Protein AF-A0A257JRC0-F1 (afdb_monomer)

Structure (mmCIF, N/CA/C/O backbone):
data_AF-A0A257JRC0-F1
#
_entry.id   AF-A0A257JRC0-F1
#
loop_
_atom_site.group_PDB
_atom_site.id
_atom_site.type_symbol
_atom_site.label_atom_id
_atom_site.label_alt_id
_atom_site.label_comp_id
_atom_site.label_asym_id
_atom_site.label_entity_id
_atom_site.label_seq_id
_atom_site.pdbx_PDB_ins_code
_atom_site.Cartn_x
_atom_site.Cartn_y
_atom_site.Cartn_z
_atom_site.occupancy
_atom_site.B_iso_or_equiv
_atom_site.auth_seq_id
_atom_site.auth_comp_id
_atom_site.auth_asym_id
_atom_site.auth_atom_id
_atom_site.pdbx_PDB_model_num
ATOM 1 N N . MET A 1 1 ? 9.678 -20.999 -9.243 1.00 53.28 1 MET A N 1
ATOM 2 C CA . MET A 1 1 ? 9.784 -20.301 -10.541 1.00 53.28 1 MET A CA 1
ATOM 3 C C . MET A 1 1 ? 9.976 -18.828 -10.229 1.00 53.28 1 MET A C 1
ATOM 5 O O . MET A 1 1 ? 9.326 -18.355 -9.306 1.00 53.28 1 MET A O 1
ATOM 9 N N . ALA A 1 2 ? 10.948 -18.162 -10.853 1.00 57.56 2 ALA A N 1
ATOM 10 C CA . ALA A 1 2 ? 11.271 -16.775 -10.525 1.00 57.56 2 ALA A CA 1
ATOM 11 C C . ALA A 1 2 ? 10.306 -15.837 -11.262 1.00 57.56 2 ALA A C 1
ATOM 13 O O . ALA A 1 2 ? 10.406 -15.685 -12.476 1.00 57.56 2 ALA A O 1
ATOM 14 N N . ASP A 1 3 ? 9.369 -15.240 -10.529 1.00 70.94 3 ASP A N 1
ATOM 15 C CA . ASP A 1 3 ? 8.495 -14.196 -11.059 1.00 70.94 3 ASP A CA 1
ATOM 16 C C . ASP A 1 3 ? 9.304 -12.901 -11.218 1.00 70.94 3 ASP A C 1
ATOM 18 O O . ASP A 1 3 ? 9.742 -12.308 -10.229 1.00 70.94 3 ASP A O 1
ATOM 22 N N . ILE A 1 4 ? 9.526 -12.475 -12.462 1.00 84.25 4 ILE A N 1
ATOM 23 C CA . ILE A 1 4 ? 10.245 -11.236 -12.796 1.00 84.25 4 ILE A CA 1
ATOM 24 C C . ILE A 1 4 ? 9.212 -10.152 -13.100 1.00 84.25 4 ILE A C 1
ATOM 26 O O . ILE A 1 4 ? 8.147 -10.448 -13.643 1.00 84.25 4 ILE A O 1
ATOM 30 N N . THR A 1 5 ? 9.479 -8.892 -12.753 1.00 88.44 5 THR A N 1
ATOM 31 C CA . THR A 1 5 ? 8.552 -7.823 -13.137 1.00 88.44 5 THR A CA 1
ATOM 32 C C . THR A 1 5 ? 8.658 -7.531 -14.632 1.00 88.44 5 THR A C 1
ATOM 34 O O . THR A 1 5 ? 9.728 -7.623 -15.236 1.00 88.44 5 THR A O 1
ATOM 37 N N . LEU A 1 6 ? 7.551 -7.126 -15.251 1.00 86.00 6 LEU A N 1
ATOM 38 C CA . LEU A 1 6 ? 7.565 -6.721 -16.656 1.00 86.00 6 LEU A CA 1
ATOM 39 C C . LEU A 1 6 ? 8.548 -5.560 -16.919 1.00 86.00 6 LEU A C 1
ATOM 41 O O . LEU A 1 6 ? 9.168 -5.484 -17.982 1.00 86.00 6 LEU A O 1
ATOM 45 N N . ALA A 1 7 ? 8.716 -4.672 -15.937 1.00 86.75 7 ALA A N 1
ATOM 46 C CA . ALA A 1 7 ? 9.667 -3.570 -16.012 1.00 86.75 7 ALA A CA 1
ATOM 47 C C . ALA A 1 7 ? 11.117 -4.077 -16.061 1.00 86.75 7 ALA A C 1
ATOM 49 O O . ALA A 1 7 ? 11.885 -3.641 -16.914 1.00 86.75 7 ALA A O 1
ATOM 50 N N . ASP A 1 8 ? 11.472 -5.050 -15.220 1.00 88.75 8 ASP A N 1
ATOM 51 C CA . ASP A 1 8 ? 12.816 -5.637 -15.221 1.00 88.75 8 ASP A CA 1
ATOM 52 C C . ASP A 1 8 ? 13.102 -6.375 -16.533 1.00 88.75 8 ASP A C 1
ATOM 54 O O . ASP A 1 8 ? 14.194 -6.268 -17.089 1.00 88.75 8 ASP A O 1
ATOM 58 N N . TYR A 1 9 ? 12.106 -7.081 -17.071 1.00 88.88 9 TYR A N 1
ATOM 59 C CA . TYR A 1 9 ? 12.235 -7.792 -18.341 1.00 88.88 9 TYR A CA 1
ATOM 60 C C . TYR A 1 9 ? 12.451 -6.851 -19.530 1.00 88.88 9 TYR A C 1
ATOM 62 O O . TYR A 1 9 ? 13.379 -7.037 -20.317 1.00 88.88 9 TYR A O 1
ATOM 70 N N . THR A 1 10 ? 11.630 -5.807 -19.650 1.00 88.75 10 THR A N 1
ATOM 71 C CA . THR A 1 10 ? 11.788 -4.804 -20.717 1.00 88.75 10 THR A CA 1
ATOM 72 C C . THR A 1 10 ? 13.086 -4.010 -20.552 1.00 88.75 10 THR A C 1
ATOM 74 O O . THR A 1 10 ? 13.781 -3.758 -21.538 1.00 88.75 10 THR A O 1
ATOM 77 N N . GLY A 1 11 ? 13.475 -3.701 -19.310 1.00 90.94 11 GLY A N 1
ATOM 78 C CA . GLY A 1 11 ? 14.764 -3.098 -18.980 1.00 90.94 11 GLY A CA 1
ATOM 79 C C . GLY A 1 11 ? 15.950 -3.969 -19.399 1.00 90.94 11 GLY A C 1
ATOM 80 O O . GLY A 1 11 ? 16.908 -3.460 -19.983 1.00 90.94 11 GLY A O 1
ATOM 81 N N . TYR A 1 12 ? 15.871 -5.283 -19.178 1.00 91.56 12 TYR A N 1
ATOM 82 C CA . TYR A 1 12 ? 16.901 -6.229 -19.603 1.00 91.56 12 TYR A CA 1
ATOM 83 C C . TYR A 1 12 ? 17.056 -6.265 -21.129 1.00 91.56 12 TYR A C 1
ATOM 85 O O . TYR A 1 12 ? 18.171 -6.144 -21.636 1.00 91.56 12 TYR A O 1
ATOM 93 N N . ILE A 1 13 ? 15.951 -6.350 -21.876 1.00 90.06 13 ILE A N 1
ATOM 94 C CA . ILE A 1 13 ? 15.986 -6.328 -23.348 1.00 90.06 13 ILE A CA 1
ATOM 95 C C . ILE A 1 13 ? 16.620 -5.031 -23.853 1.00 90.06 13 ILE A C 1
ATOM 97 O O . ILE A 1 13 ? 17.481 -5.052 -24.734 1.00 90.06 13 ILE A O 1
ATOM 101 N N . TYR A 1 14 ? 16.222 -3.896 -23.280 1.00 90.44 14 TYR A N 1
ATOM 102 C CA . TYR A 1 14 ? 16.774 -2.600 -23.652 1.00 90.44 14 TYR A CA 1
ATOM 103 C C . TYR A 1 14 ? 18.286 -2.521 -23.395 1.00 90.44 14 TYR A C 1
ATOM 105 O O . TYR A 1 14 ? 19.038 -2.038 -24.245 1.00 90.44 14 TYR A O 1
ATOM 113 N N . LEU A 1 15 ? 18.748 -3.053 -22.261 1.00 94.69 15 LEU A N 1
ATOM 114 C CA . LEU A 1 15 ? 20.168 -3.117 -21.928 1.00 94.69 15 LEU A CA 1
ATOM 115 C C . LEU A 1 15 ? 20.959 -3.962 -22.937 1.00 94.69 15 LEU A C 1
ATOM 117 O O . LEU A 1 15 ? 22.033 -3.545 -23.372 1.00 94.69 15 LEU A O 1
ATOM 121 N N . GLU A 1 16 ? 20.439 -5.120 -23.343 1.00 92.81 16 GLU A N 1
ATOM 122 C CA . GLU A 1 16 ? 21.096 -5.974 -24.341 1.00 92.81 16 GLU A CA 1
ATOM 123 C C . GLU A 1 16 ? 21.166 -5.304 -25.723 1.00 92.81 16 GLU A C 1
ATOM 125 O O . GLU A 1 16 ? 22.188 -5.395 -26.405 1.00 92.81 16 GLU A O 1
ATOM 130 N N . ILE A 1 17 ? 20.147 -4.530 -26.112 1.00 89.94 17 ILE A N 1
ATOM 131 C CA . ILE A 1 17 ? 20.186 -3.726 -27.345 1.00 89.94 17 ILE A CA 1
ATOM 132 C C . ILE A 1 17 ? 21.287 -2.656 -27.273 1.00 89.94 17 ILE A C 1
ATOM 134 O O . ILE A 1 17 ? 22.011 -2.448 -28.252 1.00 89.94 17 ILE A O 1
ATOM 138 N N . ILE A 1 18 ? 21.450 -1.989 -26.125 1.00 91.06 18 ILE A N 1
ATOM 139 C CA . ILE A 1 18 ? 22.531 -1.013 -25.923 1.00 91.06 18 ILE A CA 1
ATOM 140 C C . ILE A 1 18 ? 23.897 -1.691 -26.051 1.00 91.06 18 ILE A C 1
ATOM 142 O O . ILE A 1 18 ? 24.756 -1.184 -26.773 1.00 91.06 18 ILE A O 1
ATOM 146 N N . LYS A 1 19 ? 24.093 -2.850 -25.411 1.00 93.25 19 LYS A N 1
ATOM 147 C CA . LYS A 1 19 ? 25.347 -3.612 -25.511 1.00 93.25 19 LYS A CA 1
ATOM 148 C C . LYS A 1 19 ? 25.646 -4.029 -26.949 1.00 93.25 19 LYS A C 1
ATOM 150 O O . LYS A 1 19 ? 26.773 -3.863 -27.412 1.00 93.25 19 LYS A O 1
ATOM 155 N N . ALA A 1 20 ? 24.645 -4.519 -27.680 1.00 90.12 20 ALA A N 1
ATOM 156 C CA . ALA A 1 20 ? 24.800 -4.896 -29.083 1.00 90.12 20 ALA A CA 1
ATOM 157 C C . ALA A 1 20 ? 25.230 -3.700 -29.949 1.00 90.12 20 ALA A C 1
ATOM 159 O O . ALA A 1 20 ? 26.110 -3.827 -30.804 1.00 90.12 20 ALA A O 1
ATOM 160 N N . ARG A 1 21 ? 24.658 -2.517 -29.696 1.00 89.38 21 ARG A N 1
ATOM 161 C CA . ARG A 1 21 ? 25.062 -1.279 -30.369 1.00 89.38 21 ARG A CA 1
ATOM 162 C C . ARG A 1 21 ? 26.497 -0.889 -30.032 1.00 89.38 21 ARG A C 1
ATOM 164 O O . ARG A 1 21 ? 27.267 -0.578 -30.935 1.00 89.38 21 ARG A O 1
ATOM 171 N N . GLU A 1 22 ? 26.867 -0.947 -28.759 1.00 92.25 22 GLU A N 1
ATOM 172 C CA . GLU A 1 22 ? 28.230 -0.654 -28.324 1.00 92.25 22 GLU A CA 1
ATOM 173 C C . GLU A 1 22 ? 29.248 -1.585 -29.002 1.00 92.25 22 GLU A C 1
ATOM 175 O O . GLU A 1 22 ? 30.294 -1.136 -29.470 1.00 92.25 22 GLU A O 1
ATOM 180 N N . MET A 1 23 ? 28.931 -2.877 -29.121 1.00 91.94 23 MET A N 1
ATOM 181 C CA . MET A 1 23 ? 29.769 -3.836 -29.844 1.00 91.94 23 MET A CA 1
ATOM 182 C C . MET A 1 23 ? 29.934 -3.469 -31.323 1.00 91.94 23 MET A C 1
ATOM 184 O O . MET A 1 23 ? 31.052 -3.528 -31.839 1.00 91.94 23 MET A O 1
ATOM 188 N N . ALA A 1 24 ? 28.857 -3.054 -31.994 1.00 90.06 24 ALA A N 1
ATOM 189 C CA . ALA A 1 24 ? 28.914 -2.617 -33.388 1.00 90.06 24 ALA A CA 1
ATOM 190 C C . ALA A 1 24 ? 29.801 -1.370 -33.563 1.00 90.06 24 ALA A C 1
ATOM 192 O O . ALA A 1 24 ? 30.616 -1.313 -34.487 1.00 90.06 24 ALA A O 1
ATOM 193 N N . ASP A 1 25 ? 29.703 -0.405 -32.647 1.00 90.56 25 ASP A N 1
ATOM 194 C CA . ASP A 1 25 ? 30.519 0.813 -32.667 1.00 90.56 25 ASP A CA 1
ATOM 195 C C . ASP A 1 25 ? 32.004 0.505 -32.401 1.00 90.56 25 ASP A C 1
ATOM 197 O O . ASP A 1 25 ? 32.890 1.012 -33.098 1.00 90.56 25 ASP A O 1
ATOM 201 N N . ARG A 1 26 ? 32.304 -0.386 -31.443 1.00 92.56 26 ARG A N 1
ATOM 202 C CA . ARG A 1 26 ? 33.679 -0.851 -31.191 1.00 92.56 26 ARG A CA 1
ATOM 203 C C . ARG A 1 26 ? 34.273 -1.544 -32.417 1.00 92.56 26 ARG A C 1
ATOM 205 O O . ARG A 1 26 ? 35.437 -1.302 -32.736 1.00 92.56 26 ARG A O 1
ATOM 212 N N . TYR A 1 27 ? 33.489 -2.368 -33.110 1.00 91.94 27 TYR A N 1
ATOM 213 C CA . TYR A 1 27 ? 33.937 -3.041 -34.328 1.00 91.94 27 TYR A CA 1
ATOM 214 C C . TYR A 1 27 ? 34.168 -2.049 -35.480 1.00 91.94 27 TYR A C 1
ATOM 216 O O . TYR A 1 27 ? 35.183 -2.135 -36.169 1.00 91.94 27 TYR A O 1
ATOM 224 N N . ALA A 1 28 ? 33.308 -1.035 -35.638 1.00 91.38 28 ALA A N 1
ATOM 225 C CA . ALA A 1 28 ? 33.530 0.044 -36.606 1.00 91.38 28 ALA A CA 1
ATOM 226 C C . ALA A 1 28 ? 34.848 0.792 -36.351 1.00 91.38 28 ALA A C 1
ATOM 228 O O . ALA A 1 28 ? 35.577 1.109 -37.291 1.00 91.38 28 ALA A O 1
ATOM 229 N N . ARG A 1 29 ? 35.179 1.046 -35.077 1.00 92.62 29 ARG A N 1
ATOM 230 C CA . ARG A 1 29 ? 36.450 1.671 -34.682 1.00 92.62 29 ARG A CA 1
ATOM 231 C C . ARG A 1 29 ? 37.650 0.813 -35.082 1.00 92.62 29 ARG A C 1
ATOM 233 O O . ARG A 1 29 ? 38.588 1.336 -35.671 1.00 92.62 29 ARG A O 1
ATOM 240 N N . GLN A 1 30 ? 37.606 -0.489 -34.797 1.00 93.38 30 GLN A N 1
ATOM 241 C CA . GLN A 1 30 ? 38.665 -1.426 -35.194 1.00 93.38 30 GLN A CA 1
ATOM 242 C C . GLN A 1 30 ? 38.846 -1.453 -36.716 1.00 93.38 30 GLN A C 1
ATOM 244 O O . GLN A 1 30 ? 39.968 -1.423 -37.212 1.00 93.38 30 GLN A O 1
ATOM 249 N N . LEU A 1 31 ? 37.748 -1.445 -37.473 1.00 93.25 31 LEU A N 1
ATOM 250 C CA . LEU A 1 31 ? 37.813 -1.420 -38.931 1.00 93.25 31 LEU A CA 1
ATOM 251 C C . LEU A 1 31 ? 38.428 -0.115 -39.458 1.00 93.25 31 LEU A C 1
ATOM 253 O O . LEU A 1 31 ? 39.191 -0.143 -40.420 1.00 93.25 31 LEU A O 1
ATOM 257 N N . ALA A 1 32 ? 38.155 1.017 -38.804 1.00 93.25 32 ALA A N 1
ATOM 258 C CA . ALA A 1 32 ? 38.774 2.296 -39.142 1.00 93.25 32 ALA A CA 1
ATOM 259 C C . ALA A 1 32 ? 40.303 2.260 -38.991 1.00 93.25 32 ALA A C 1
ATOM 261 O O . ALA A 1 32 ? 41.013 2.782 -39.848 1.00 93.25 32 ALA A O 1
ATOM 262 N N . GLU A 1 33 ? 40.807 1.621 -37.930 1.00 94.88 33 GLU A N 1
ATOM 263 C CA . GLU A 1 33 ? 42.248 1.442 -37.702 1.00 94.88 33 GLU A CA 1
ATOM 264 C C . GLU A 1 33 ? 42.887 0.609 -38.824 1.00 94.88 33 GLU A C 1
ATOM 266 O O . GLU A 1 33 ? 43.936 0.983 -39.347 1.00 94.88 33 GLU A O 1
ATOM 271 N N . VAL A 1 34 ? 42.218 -0.466 -39.257 1.00 93.94 34 VAL A N 1
ATOM 272 C CA . VAL A 1 34 ? 42.676 -1.305 -40.378 1.00 93.94 34 VAL A CA 1
ATOM 273 C C . VAL A 1 34 ? 42.705 -0.518 -41.691 1.00 93.94 34 VAL A C 1
ATOM 275 O O . VAL A 1 34 ? 43.690 -0.579 -42.423 1.00 93.94 34 VAL A O 1
ATOM 278 N N . TYR A 1 35 ? 41.660 0.264 -41.979 1.00 95.31 35 TYR A N 1
ATOM 279 C CA . TYR A 1 35 ? 41.592 1.086 -43.193 1.00 95.31 35 TYR A CA 1
ATOM 280 C C . TYR A 1 35 ? 42.682 2.159 -43.218 1.00 95.31 35 TYR A C 1
ATOM 282 O O . TYR A 1 35 ? 43.256 2.423 -44.269 1.00 95.31 35 TYR A O 1
ATOM 290 N N . ALA A 1 36 ? 42.987 2.766 -42.070 1.00 94.25 36 ALA A N 1
ATOM 291 C CA . ALA A 1 36 ? 44.027 3.782 -41.965 1.00 94.25 36 ALA A CA 1
ATOM 292 C C . ALA A 1 36 ? 45.443 3.215 -42.177 1.00 94.25 36 ALA A C 1
ATOM 294 O O . ALA A 1 36 ? 46.311 3.927 -42.684 1.00 94.25 36 ALA A O 1
ATOM 295 N N . ALA A 1 37 ? 45.677 1.956 -41.793 1.00 94.88 37 ALA A N 1
ATOM 296 C CA . ALA A 1 37 ? 46.974 1.297 -41.933 1.00 94.88 37 ALA A CA 1
ATOM 297 C C . ALA A 1 37 ? 47.286 0.859 -43.377 1.00 94.88 37 ALA A C 1
ATOM 299 O O . ALA A 1 37 ? 48.456 0.794 -43.758 1.00 94.88 37 ALA A O 1
ATOM 300 N N . ASP A 1 38 ? 46.266 0.568 -44.187 1.00 94.88 38 ASP A N 1
ATOM 301 C CA . ASP A 1 38 ? 46.444 0.080 -45.555 1.00 94.88 38 ASP A CA 1
ATOM 302 C C . ASP A 1 38 ? 46.652 1.241 -46.565 1.00 94.88 38 ASP A C 1
ATOM 304 O O . ASP A 1 38 ? 45.853 2.186 -46.612 1.00 94.88 38 ASP A O 1
ATOM 308 N N . PRO A 1 39 ? 47.703 1.200 -47.415 1.00 94.06 39 PRO A N 1
ATOM 309 C CA . PRO A 1 39 ? 48.014 2.267 -48.371 1.00 94.06 39 PRO A CA 1
ATOM 310 C C . PRO A 1 39 ? 46.908 2.582 -49.385 1.00 94.06 39 PRO A C 1
ATOM 312 O O . PRO A 1 39 ? 46.855 3.710 -49.881 1.00 94.06 39 PRO A O 1
ATOM 315 N N . VAL A 1 40 ? 46.063 1.602 -49.709 1.00 94.12 40 VAL A N 1
ATOM 316 C CA . VAL A 1 40 ? 44.968 1.710 -50.677 1.00 94.12 40 VAL A CA 1
ATOM 317 C C . VAL A 1 40 ? 43.661 2.033 -49.957 1.00 94.12 40 VAL A C 1
ATOM 319 O O . VAL A 1 40 ? 42.955 2.957 -50.366 1.00 94.12 40 VAL A O 1
ATOM 322 N N . LEU A 1 41 ? 43.343 1.321 -48.870 1.00 92.88 41 LEU A N 1
ATOM 323 C CA . LEU A 1 41 ? 42.049 1.465 -48.187 1.00 92.88 41 LEU A CA 1
ATOM 324 C C . LEU A 1 41 ? 41.888 2.799 -47.448 1.00 92.88 41 LEU A C 1
ATOM 326 O O . LEU A 1 41 ? 40.755 3.239 -47.256 1.00 92.88 41 LEU A O 1
ATOM 330 N N . LYS A 1 42 ? 42.979 3.498 -47.109 1.00 93.06 42 LYS A N 1
ATOM 331 C CA . LYS A 1 42 ? 42.933 4.795 -46.405 1.00 93.06 42 LYS A CA 1
ATOM 332 C C . LYS A 1 42 ? 42.170 5.902 -47.139 1.00 93.06 42 LYS A C 1
ATOM 334 O O . LYS A 1 42 ? 41.768 6.884 -46.521 1.00 93.06 42 LYS A O 1
ATOM 339 N N . PHE A 1 43 ? 41.999 5.773 -48.456 1.00 94.31 43 PHE A N 1
ATOM 340 C CA . PHE A 1 43 ? 41.242 6.726 -49.273 1.00 94.31 43 PHE A CA 1
ATOM 341 C C . PHE A 1 43 ? 39.750 6.374 -49.378 1.00 94.31 43 PHE A C 1
ATOM 343 O O . PHE A 1 43 ? 38.970 7.168 -49.903 1.00 94.31 43 PHE A O 1
ATOM 350 N N . PHE A 1 44 ? 39.341 5.203 -48.884 1.00 92.12 44 PHE A N 1
ATOM 351 C CA . PHE A 1 44 ? 37.951 4.760 -48.878 1.00 92.12 44 PHE A CA 1
ATOM 352 C C . PHE A 1 44 ? 37.250 5.148 -47.574 1.00 92.12 44 PHE A C 1
ATOM 354 O O . PHE A 1 44 ? 37.862 5.295 -46.515 1.00 92.12 44 PHE A O 1
ATOM 361 N N . SER A 1 45 ? 35.929 5.313 -47.640 1.00 89.12 45 SER A N 1
ATOM 362 C CA . SER A 1 45 ? 35.117 5.585 -46.458 1.00 89.12 45 SER A CA 1
ATOM 363 C C . SER A 1 45 ? 35.015 4.346 -45.568 1.00 89.12 45 SER A C 1
ATOM 365 O O . SER A 1 45 ? 34.720 3.244 -46.031 1.00 89.12 45 SER A O 1
ATOM 367 N N . VAL A 1 46 ? 35.223 4.539 -44.262 1.00 90.38 46 VAL A N 1
ATOM 368 C CA . VAL A 1 46 ? 35.062 3.462 -43.280 1.00 90.38 46 VAL A CA 1
ATOM 369 C C . VAL A 1 46 ? 33.578 3.076 -43.189 1.00 90.38 46 VAL A C 1
ATOM 371 O O . VAL A 1 46 ? 32.737 3.960 -42.968 1.00 90.38 46 VAL A O 1
ATOM 374 N N . PRO A 1 47 ? 33.234 1.781 -43.318 1.00 86.19 47 PRO A N 1
ATOM 375 C CA . PRO A 1 47 ? 31.870 1.302 -43.135 1.00 86.19 47 PRO A CA 1
ATOM 376 C C . PRO A 1 47 ? 31.330 1.655 -41.746 1.00 86.19 47 PRO A C 1
ATOM 378 O O . PRO A 1 47 ? 31.956 1.377 -40.724 1.00 86.19 47 PRO A O 1
ATOM 381 N N . ARG A 1 48 ? 30.143 2.266 -41.703 1.00 84.56 48 ARG A N 1
ATOM 382 C CA . ARG A 1 48 ? 29.444 2.592 -40.453 1.00 84.56 48 ARG A CA 1
ATOM 383 C C . ARG A 1 48 ? 28.252 1.667 -40.282 1.00 84.56 48 ARG A C 1
ATOM 385 O O . ARG A 1 48 ? 27.399 1.606 -41.168 1.00 84.56 48 ARG A O 1
ATOM 392 N N . PHE A 1 49 ? 28.146 1.020 -39.127 1.00 83.94 49 PHE A N 1
ATOM 393 C CA . PHE A 1 49 ? 26.942 0.280 -38.768 1.00 83.94 49 PHE A CA 1
ATOM 394 C C . PHE A 1 49 ? 25.842 1.269 -38.387 1.00 83.94 49 PHE A C 1
ATOM 396 O O . PHE A 1 49 ? 26.012 2.112 -37.509 1.00 83.94 49 PHE A O 1
ATOM 403 N N . LYS A 1 50 ? 24.705 1.192 -39.078 1.00 81.00 50 LYS A N 1
ATOM 404 C CA . LYS A 1 50 ? 23.490 1.922 -38.716 1.00 81.00 50 LYS A CA 1
ATOM 405 C C . LYS A 1 50 ? 22.460 0.903 -38.264 1.00 81.00 50 LYS A C 1
ATOM 407 O O . LYS A 1 50 ? 22.062 0.056 -39.056 1.00 81.00 50 LYS A O 1
ATOM 412 N N . VAL A 1 51 ? 22.024 1.000 -37.012 1.00 77.81 51 VAL A N 1
ATOM 413 C CA . VAL A 1 51 ? 20.883 0.218 -36.530 1.00 77.81 51 VAL A CA 1
ATOM 414 C C . VAL A 1 51 ? 19.611 0.913 -37.031 1.00 77.81 51 VAL A C 1
ATOM 416 O O . VAL A 1 51 ? 19.396 2.079 -36.683 1.00 77.81 51 VAL A O 1
ATOM 419 N N . PRO A 1 52 ? 18.795 0.272 -37.888 1.00 80.25 52 PRO A N 1
ATOM 420 C CA . PRO A 1 52 ? 17.544 0.859 -38.352 1.00 80.25 52 PRO A CA 1
ATOM 421 C C . PRO A 1 52 ? 16.541 0.971 -37.197 1.00 80.25 52 PRO A C 1
ATOM 423 O O . PRO A 1 52 ? 16.704 0.355 -36.145 1.00 80.25 52 PRO A O 1
ATOM 426 N N . LYS A 1 53 ? 15.469 1.745 -37.392 1.00 83.56 53 LYS A N 1
ATOM 427 C CA . LYS A 1 53 ? 14.342 1.745 -36.451 1.00 83.56 53 LYS A CA 1
ATOM 428 C C . LYS A 1 53 ? 13.731 0.339 -36.439 1.00 83.56 53 LYS A C 1
ATOM 430 O O . LYS A 1 53 ? 13.170 -0.084 -37.445 1.00 83.56 53 LYS A O 1
ATOM 435 N N . MET A 1 54 ? 13.871 -0.374 -35.324 1.00 81.31 54 MET A N 1
ATOM 436 C CA . MET A 1 54 ? 13.323 -1.719 -35.139 1.00 81.31 54 MET A CA 1
ATOM 437 C C . MET A 1 54 ? 12.070 -1.652 -34.272 1.00 81.31 54 MET A C 1
ATOM 439 O O . MET A 1 54 ? 12.033 -0.907 -33.294 1.00 81.31 54 MET A O 1
ATOM 443 N N . SER A 1 55 ? 11.058 -2.433 -34.640 1.00 85.56 55 SER A N 1
ATOM 444 C CA . SER A 1 55 ? 9.894 -2.702 -33.801 1.00 85.56 55 SER A CA 1
ATOM 445 C C . SER A 1 55 ? 9.968 -4.161 -33.377 1.00 85.56 55 SER A C 1
ATOM 447 O O . SER A 1 55 ? 10.067 -5.039 -34.232 1.00 85.56 55 SER A O 1
ATOM 449 N N . LEU A 1 56 ? 9.971 -4.407 -32.072 1.00 82.50 56 LEU A N 1
ATOM 450 C CA . LEU A 1 56 ? 9.951 -5.745 -31.493 1.00 82.50 56 LEU A CA 1
ATOM 451 C C . LEU A 1 56 ? 8.537 -6.002 -30.987 1.00 82.50 56 LEU A C 1
ATOM 453 O O . LEU A 1 56 ? 7.928 -5.106 -30.416 1.00 82.50 56 LEU A O 1
ATOM 457 N N . THR A 1 57 ? 8.032 -7.203 -31.226 1.00 83.75 57 THR A N 1
ATOM 458 C CA . THR A 1 57 ? 6.719 -7.649 -30.762 1.00 83.75 57 THR A CA 1
ATOM 459 C C . THR A 1 57 ? 6.955 -8.925 -29.979 1.00 83.75 57 THR A C 1
ATOM 461 O O . THR A 1 57 ? 7.303 -9.949 -30.571 1.00 83.75 57 THR A O 1
ATOM 464 N N . ILE A 1 58 ? 6.860 -8.848 -28.652 1.00 82.31 58 ILE A N 1
ATOM 465 C CA . ILE A 1 58 ? 7.279 -9.944 -27.769 1.00 82.31 58 ILE A CA 1
ATOM 466 C C . ILE A 1 58 ? 6.067 -10.442 -26.979 1.00 82.31 58 ILE A C 1
ATOM 468 O O . ILE A 1 58 ? 5.545 -9.697 -26.149 1.00 82.31 58 ILE A O 1
ATOM 472 N N . PRO A 1 59 ? 5.604 -11.685 -27.212 1.00 78.50 59 PRO A N 1
ATOM 473 C CA . PRO A 1 59 ? 4.529 -12.261 -26.421 1.00 78.50 59 PRO A CA 1
ATOM 474 C C . PRO A 1 59 ? 5.044 -12.604 -25.021 1.00 78.50 59 PRO A C 1
ATOM 476 O O . PRO A 1 59 ? 6.043 -13.312 -24.875 1.00 78.50 59 PRO A O 1
ATOM 479 N N . VAL A 1 60 ? 4.346 -12.126 -23.993 1.00 78.19 60 VAL A N 1
ATOM 480 C CA . VAL A 1 60 ? 4.667 -12.418 -22.589 1.00 78.19 60 VAL A CA 1
ATOM 481 C C . VAL A 1 60 ? 3.475 -13.041 -21.868 1.00 78.19 60 VAL A C 1
ATOM 483 O O . VAL A 1 60 ? 2.321 -12.683 -22.115 1.00 78.19 60 VAL A O 1
ATOM 486 N N . LEU A 1 61 ? 3.764 -13.976 -20.958 1.00 80.38 61 LEU A N 1
ATOM 487 C CA . LEU A 1 61 ? 2.774 -14.608 -20.087 1.00 80.38 61 LEU A CA 1
ATOM 488 C C . LEU A 1 61 ? 2.795 -13.912 -18.724 1.00 80.38 61 LEU A C 1
ATOM 490 O O . LEU A 1 61 ? 3.830 -13.877 -18.053 1.00 80.38 61 LEU A O 1
ATOM 494 N N . ILE A 1 62 ? 1.648 -13.365 -18.318 1.00 79.38 62 ILE A N 1
ATOM 495 C CA . ILE A 1 62 ? 1.477 -12.732 -17.007 1.00 79.38 62 ILE A CA 1
ATOM 496 C C . ILE A 1 62 ? 1.173 -13.815 -15.968 1.00 79.38 62 ILE A C 1
ATOM 498 O O . ILE A 1 62 ? 0.101 -14.417 -15.990 1.00 79.38 62 ILE A O 1
ATOM 502 N N . SER A 1 63 ? 2.110 -14.051 -15.052 1.00 79.00 63 SER A N 1
ATOM 503 C CA . SER A 1 63 ? 1.941 -14.994 -13.936 1.00 79.00 63 SER A CA 1
ATOM 504 C C . SER A 1 63 ? 1.082 -14.414 -12.817 1.00 79.00 63 SER A C 1
ATOM 506 O O . SER A 1 63 ? 0.426 -15.148 -12.083 1.00 79.00 63 SER A O 1
ATOM 508 N N . GLY A 1 64 ? 1.098 -13.090 -12.656 1.00 78.25 64 GLY A N 1
ATOM 509 C CA . GLY A 1 64 ? 0.358 -12.420 -11.598 1.00 78.25 64 GLY A CA 1
ATOM 510 C C . GLY A 1 64 ? 0.519 -10.908 -11.621 1.00 78.25 64 GLY A C 1
ATOM 511 O O . GLY A 1 64 ? 1.253 -10.342 -12.429 1.00 78.25 64 GLY A O 1
ATOM 512 N N . ALA A 1 65 ? -0.170 -10.244 -10.702 1.00 80.12 65 ALA A N 1
ATOM 513 C CA . ALA A 1 65 ? -0.078 -8.806 -10.513 1.00 80.12 65 ALA A CA 1
ATOM 514 C C . ALA A 1 65 ? 0.051 -8.495 -9.023 1.00 80.12 65 ALA A C 1
ATOM 516 O O . ALA A 1 65 ? -0.639 -9.077 -8.186 1.00 80.12 65 ALA A O 1
ATOM 517 N N . ARG A 1 66 ? 0.948 -7.567 -8.696 1.00 76.50 66 ARG A N 1
ATOM 518 C CA . ARG A 1 66 ? 1.028 -6.958 -7.371 1.00 76.50 66 ARG A CA 1
ATOM 519 C C . ARG A 1 66 ? 0.137 -5.730 -7.370 1.00 76.50 66 ARG A C 1
ATOM 521 O O . ARG A 1 66 ? 0.321 -4.829 -8.191 1.00 76.50 66 ARG A O 1
ATOM 528 N N . PHE A 1 67 ? -0.820 -5.714 -6.456 1.00 76.19 67 PHE A N 1
ATOM 529 C CA . PHE A 1 67 ? -1.746 -4.608 -6.282 1.00 76.19 67 PHE A CA 1
ATOM 530 C C . PHE A 1 67 ? -1.373 -3.826 -5.033 1.00 76.19 67 PHE A C 1
ATOM 532 O O . PHE A 1 67 ? -1.114 -4.416 -3.986 1.00 76.19 67 PHE A O 1
ATOM 539 N N . ASN A 1 68 ? -1.384 -2.505 -5.146 1.00 75.75 68 ASN A N 1
ATOM 540 C CA . ASN A 1 68 ? -1.368 -1.622 -4.000 1.00 75.75 68 ASN A CA 1
ATOM 541 C C . ASN A 1 68 ? -2.816 -1.231 -3.680 1.00 75.75 68 ASN A C 1
ATOM 543 O O . ASN A 1 68 ? -3.530 -0.711 -4.545 1.00 75.75 68 ASN A O 1
ATOM 547 N N . GLN A 1 69 ? -3.257 -1.532 -2.461 1.00 77.06 69 GLN A N 1
ATOM 548 C CA . GLN A 1 69 ? -4.593 -1.210 -1.977 1.00 77.06 69 GLN A CA 1
ATOM 549 C C . GLN A 1 69 ? -4.491 -0.033 -1.016 1.00 77.06 69 GLN A C 1
ATOM 551 O O . GLN A 1 69 ? -3.878 -0.138 0.044 1.00 77.06 69 GLN A O 1
ATOM 556 N N . VAL A 1 70 ? -5.114 1.085 -1.377 1.00 74.62 70 VAL A N 1
ATOM 557 C CA . VAL A 1 70 ? -5.273 2.214 -0.462 1.00 74.62 70 VAL A CA 1
ATOM 558 C C . VAL A 1 70 ? -6.516 1.934 0.367 1.00 74.62 70 VAL A C 1
ATOM 560 O O . VAL A 1 70 ? -7.624 1.944 -0.165 1.00 74.62 70 VAL A O 1
ATOM 563 N N . ILE A 1 71 ? -6.338 1.630 1.648 1.00 79.38 71 ILE A N 1
ATOM 564 C CA . ILE A 1 71 ? -7.436 1.398 2.590 1.00 79.38 71 ILE A CA 1
ATOM 565 C C . ILE A 1 71 ? -7.687 2.709 3.339 1.00 79.38 71 ILE A C 1
ATOM 567 O O . ILE A 1 71 ? -6.743 3.315 3.840 1.00 79.38 71 ILE A O 1
ATOM 571 N N . SER A 1 72 ? -8.940 3.158 3.417 1.00 77.94 72 SER A N 1
ATOM 572 C CA . SER A 1 72 ? -9.305 4.388 4.123 1.00 77.94 72 SER A CA 1
ATOM 573 C C . SER A 1 72 ? -10.503 4.189 5.047 1.00 77.94 72 SER A C 1
ATOM 575 O O . SER A 1 72 ? -11.417 3.400 4.790 1.00 77.94 72 SER A O 1
ATOM 577 N N . PHE A 1 73 ? -10.490 4.916 6.162 1.00 82.44 73 PHE A N 1
ATOM 578 C CA . PHE A 1 73 ? -11.597 4.955 7.106 1.00 82.44 73 PHE A CA 1
ATOM 579 C C . PHE A 1 73 ? -12.643 5.974 6.639 1.00 82.44 73 PHE A C 1
ATOM 581 O O . PHE A 1 73 ? -12.349 7.167 6.543 1.00 82.44 73 PHE A O 1
ATOM 588 N N . LYS A 1 74 ? -13.863 5.515 6.326 1.00 84.38 74 LYS A N 1
ATOM 589 C CA . LYS A 1 74 ? -14.898 6.349 5.677 1.00 84.38 74 LYS A CA 1
ATOM 590 C C . LYS A 1 74 ? -15.962 6.920 6.616 1.00 84.38 74 LYS A C 1
ATOM 592 O O . LYS A 1 74 ? -16.821 7.676 6.165 1.00 84.38 74 LYS A O 1
ATOM 597 N N . MET A 1 75 ? -15.929 6.598 7.907 1.00 85.62 75 MET A N 1
ATOM 598 C CA . MET A 1 75 ? -16.930 7.103 8.851 1.00 85.62 75 MET A CA 1
ATOM 599 C C . MET A 1 75 ? -16.761 8.611 9.079 1.00 85.62 75 MET A C 1
ATOM 601 O O . MET A 1 75 ? -15.653 9.088 9.331 1.00 85.62 75 MET A O 1
ATOM 605 N N . ALA A 1 76 ? -17.862 9.365 9.042 1.00 87.81 76 ALA A N 1
ATOM 606 C CA . ALA A 1 76 ? -17.846 10.793 9.350 1.00 87.81 76 ALA A CA 1
ATOM 607 C C . ALA A 1 76 ? -17.497 11.044 10.828 1.00 87.81 76 ALA A C 1
ATOM 609 O O . ALA A 1 76 ? -17.940 10.306 11.712 1.00 87.81 76 ALA A O 1
ATOM 610 N N . GLN A 1 77 ? -16.747 12.116 11.097 1.00 86.06 77 GLN A N 1
ATOM 611 C CA . GLN A 1 77 ? -16.286 12.473 12.442 1.00 86.06 77 GLN A CA 1
ATOM 612 C C . GLN A 1 77 ? -17.444 12.600 13.441 1.00 86.06 77 GLN A C 1
ATOM 614 O O . GLN A 1 77 ? -17.395 12.005 14.516 1.00 86.06 77 GLN A O 1
ATOM 619 N N . ASP A 1 78 ? -18.514 13.305 13.068 1.00 87.19 78 ASP A N 1
ATOM 620 C CA . ASP A 1 78 ? -19.669 13.529 13.947 1.00 87.19 78 ASP A CA 1
ATOM 621 C C . ASP A 1 78 ? -20.363 12.219 14.336 1.00 87.19 78 ASP A C 1
ATOM 623 O O . ASP A 1 78 ? -20.739 12.016 15.492 1.00 87.19 78 ASP A O 1
ATOM 627 N N . GLN A 1 79 ? -20.482 11.293 13.379 1.00 87.44 79 GLN A N 1
ATOM 628 C CA . GLN A 1 79 ? -21.076 9.978 13.613 1.00 87.44 79 GLN A CA 1
ATOM 629 C C . GLN A 1 79 ? -20.202 9.138 14.548 1.00 87.44 79 GLN A C 1
ATOM 631 O O . GLN A 1 79 ? -20.720 8.481 15.451 1.00 87.44 79 GLN A O 1
ATOM 636 N N . PHE A 1 80 ? -18.880 9.175 14.360 1.00 88.56 80 PHE A N 1
ATOM 637 C CA . PHE A 1 80 ? -17.940 8.442 15.205 1.00 88.56 80 PHE A CA 1
ATOM 638 C C . PHE A 1 80 ? -17.946 8.965 16.645 1.00 88.56 80 PHE A C 1
ATOM 640 O O . PHE A 1 80 ? -18.055 8.183 17.590 1.00 88.56 80 PHE A O 1
ATOM 647 N N . VAL A 1 81 ? -17.899 10.288 16.825 1.00 88.44 81 VAL A N 1
ATOM 648 C CA . VAL A 1 81 ? -17.935 10.916 18.152 1.00 88.44 81 VAL A CA 1
ATOM 649 C C . VAL A 1 81 ? -19.250 10.601 18.868 1.00 88.44 81 VAL A C 1
ATOM 651 O O . VAL A 1 81 ? -19.226 10.231 20.043 1.00 88.44 81 VAL A O 1
ATOM 654 N N . ALA A 1 82 ? -20.388 10.683 18.171 1.00 88.19 82 ALA A N 1
ATOM 655 C CA . ALA A 1 82 ? -21.688 10.330 18.738 1.00 88.19 82 ALA A CA 1
ATOM 656 C C . ALA A 1 82 ? -21.753 8.854 19.168 1.00 88.19 82 ALA A C 1
ATOM 658 O O . ALA A 1 82 ? -22.242 8.554 20.259 1.00 88.19 82 ALA A O 1
ATOM 659 N N . TYR A 1 83 ? -21.213 7.943 18.351 1.00 88.38 83 TYR A N 1
ATOM 660 C CA . TYR A 1 83 ? -21.157 6.513 18.654 1.00 88.38 83 TYR A CA 1
ATOM 661 C C . TYR A 1 83 ? -20.297 6.217 19.892 1.00 88.38 83 TYR A C 1
ATOM 663 O O . TYR A 1 83 ? -20.767 5.582 20.838 1.00 88.38 83 TYR A O 1
ATOM 671 N N . VAL A 1 84 ? -19.068 6.742 19.930 1.00 87.94 84 VAL A N 1
ATOM 672 C CA . VAL A 1 84 ? -18.132 6.596 21.059 1.00 87.94 84 VAL A CA 1
ATOM 673 C C . VAL A 1 84 ? -18.752 7.114 22.356 1.00 87.94 84 VAL A C 1
ATOM 675 O O . VAL A 1 84 ? -18.734 6.427 23.378 1.00 87.94 84 VAL A O 1
ATOM 678 N N . GLN A 1 85 ? -19.367 8.299 22.323 1.00 87.19 85 GLN A N 1
ATOM 679 C CA . GLN A 1 85 ? -20.040 8.865 23.493 1.00 87.19 85 GLN A CA 1
ATOM 680 C C . GLN A 1 85 ? -21.257 8.047 23.929 1.00 87.19 85 GLN A C 1
ATOM 682 O O . GLN A 1 85 ? -21.484 7.894 25.129 1.00 87.19 85 GLN A O 1
ATOM 687 N N . GLY A 1 86 ? -22.046 7.533 22.981 1.00 85.06 86 GLY A N 1
ATOM 688 C CA . GLY A 1 86 ? -23.166 6.639 23.265 1.00 85.06 86 GLY A CA 1
ATOM 689 C C . GLY A 1 86 ? -22.701 5.385 23.999 1.00 85.06 86 GLY A C 1
ATOM 690 O O . GLY A 1 86 ? -23.214 5.074 25.074 1.00 85.06 86 GLY A O 1
ATOM 691 N N . ARG A 1 87 ? -21.646 4.739 23.493 1.00 85.94 87 ARG A N 1
ATOM 692 C CA . ARG A 1 87 ? -21.100 3.521 24.097 1.00 85.94 87 ARG A CA 1
ATOM 693 C C . ARG A 1 87 ? -20.510 3.766 25.487 1.00 85.94 87 ARG A C 1
ATOM 695 O O . ARG A 1 87 ? -20.759 2.983 26.401 1.00 85.94 87 ARG A O 1
ATOM 702 N N . LEU A 1 88 ? -19.800 4.878 25.692 1.00 86.00 88 LEU A N 1
ATOM 703 C CA . LEU A 1 88 ? -19.296 5.259 27.019 1.00 86.00 88 LEU A CA 1
ATOM 704 C C . LEU A 1 88 ? -20.439 5.486 28.019 1.00 86.00 88 LEU A C 1
ATOM 706 O O . LEU A 1 88 ? -20.368 5.016 29.154 1.00 86.00 88 LEU A O 1
ATOM 710 N N . LYS A 1 89 ? -21.524 6.153 27.601 1.00 86.62 89 LYS A N 1
ATOM 711 C CA . LYS A 1 89 ? -22.715 6.348 28.446 1.00 86.62 89 LYS A CA 1
ATOM 712 C C . LYS A 1 89 ? -23.369 5.022 28.823 1.00 86.62 89 LYS A C 1
ATOM 714 O O . LYS A 1 89 ? -23.766 4.860 29.973 1.00 86.62 89 LYS A O 1
ATOM 719 N N . GLU A 1 90 ? -23.466 4.075 27.893 1.00 85.69 90 GLU A N 1
ATOM 720 C CA . GLU A 1 90 ? -23.995 2.735 28.168 1.00 85.69 90 GLU A CA 1
ATOM 721 C C . GLU A 1 90 ? -23.157 1.994 29.209 1.00 85.69 90 GLU A C 1
ATOM 723 O O . GLU A 1 90 ? -23.720 1.454 30.159 1.00 85.69 90 GLU A O 1
ATOM 728 N N . VAL A 1 91 ? -21.826 2.026 29.091 1.00 83.69 91 VAL A N 1
ATOM 729 C CA . VAL A 1 91 ? -20.927 1.411 30.081 1.00 83.69 91 VAL A CA 1
ATOM 730 C C . VAL A 1 91 ? -21.090 2.069 31.452 1.00 83.69 91 VAL A C 1
ATOM 732 O O . VAL A 1 91 ? -21.251 1.376 32.456 1.00 83.69 91 VAL A O 1
ATOM 735 N N . VAL A 1 92 ? -21.093 3.403 31.513 1.00 83.56 92 VAL A N 1
ATOM 736 C CA . VAL A 1 92 ? -21.266 4.146 32.771 1.00 83.56 92 VAL A CA 1
ATOM 737 C C . VAL A 1 92 ? -22.627 3.841 33.405 1.00 83.56 92 VAL A C 1
ATOM 739 O O . VAL A 1 92 ? -22.706 3.621 34.614 1.00 83.56 92 VAL A O 1
ATOM 742 N N . ASN A 1 9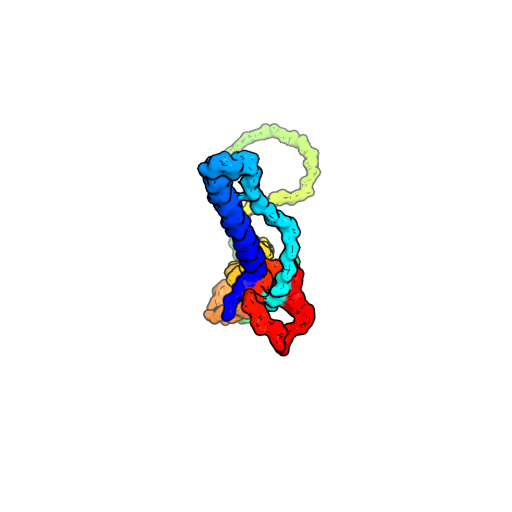3 ? -23.697 3.769 32.613 1.00 83.62 93 ASN A N 1
ATOM 743 C CA . ASN A 1 93 ? -25.032 3.418 33.097 1.00 83.62 93 ASN A CA 1
ATOM 744 C C . ASN A 1 93 ? -25.113 1.957 33.557 1.00 83.62 93 ASN A C 1
ATOM 746 O O . ASN A 1 93 ? -25.694 1.682 34.607 1.00 83.62 93 ASN A O 1
ATOM 750 N N . ALA A 1 94 ? -24.493 1.027 32.828 1.00 82.12 94 ALA A N 1
ATOM 751 C CA . ALA A 1 94 ? -24.399 -0.372 33.225 1.00 82.12 94 ALA A CA 1
ATOM 752 C C . ALA A 1 94 ? -23.665 -0.509 34.566 1.00 82.12 94 ALA A C 1
ATOM 754 O O . ALA A 1 94 ? -24.147 -1.204 35.461 1.00 82.12 94 ALA A O 1
ATOM 755 N N . LEU A 1 95 ? -22.565 0.223 34.762 1.00 80.75 95 LEU A N 1
ATOM 756 C CA . LEU A 1 95 ? -21.849 0.264 36.037 1.00 80.75 95 LEU A CA 1
ATOM 757 C C . LEU A 1 95 ? -22.685 0.880 37.156 1.00 80.75 95 LEU A C 1
ATOM 759 O O . LEU A 1 95 ? -22.732 0.303 38.236 1.00 80.75 95 LEU A O 1
ATOM 763 N N . ARG A 1 96 ? -23.403 1.982 36.896 1.00 77.69 96 ARG A N 1
ATOM 764 C CA . ARG A 1 96 ? -24.326 2.586 37.874 1.00 77.69 96 ARG A CA 1
ATOM 765 C C . ARG A 1 96 ? -25.450 1.638 38.281 1.00 77.69 96 ARG A C 1
ATOM 767 O O . ARG A 1 96 ? -25.803 1.577 39.455 1.00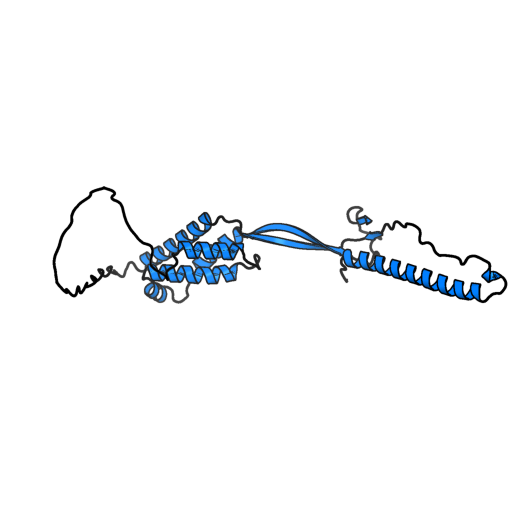 77.69 96 ARG A O 1
ATOM 774 N N . SER A 1 97 ? -26.005 0.894 37.326 1.00 79.19 97 SER A N 1
ATOM 775 C CA . SER A 1 97 ? -27.067 -0.080 37.593 1.00 79.19 97 SER A CA 1
ATOM 776 C C . SER A 1 97 ? -26.557 -1.276 38.403 1.00 79.19 97 SER A C 1
ATOM 778 O O . SER A 1 97 ? -27.204 -1.674 39.368 1.00 79.19 97 SER A O 1
ATOM 780 N N . LYS A 1 98 ? -25.351 -1.784 38.104 1.00 72.69 98 LYS A N 1
ATOM 781 C CA . LYS A 1 98 ? -24.698 -2.848 38.885 1.00 72.69 98 LYS A CA 1
ATOM 782 C C . LYS A 1 98 ? -24.220 -2.369 40.258 1.00 72.69 98 LYS A C 1
ATOM 784 O O . LYS A 1 98 ? -24.220 -3.145 41.205 1.00 72.69 98 LYS A O 1
ATOM 789 N N . SER A 1 99 ? -23.860 -1.092 40.394 1.00 62.44 99 SER A N 1
ATOM 790 C CA . SER A 1 99 ? -23.553 -0.468 41.685 1.00 62.44 99 SER A CA 1
ATOM 791 C C . SER A 1 99 ? -24.801 -0.078 42.477 1.00 62.44 99 SER A C 1
ATOM 793 O O . SER A 1 99 ? -24.678 0.349 43.621 1.00 62.44 99 SER A O 1
ATOM 795 N N . GLY A 1 100 ? -25.997 -0.232 41.898 1.00 49.94 100 GLY A N 1
ATOM 796 C CA . GLY A 1 100 ? -27.307 0.140 42.443 1.00 49.94 100 GLY A CA 1
ATOM 797 C C . GLY A 1 100 ? -27.796 -0.677 43.646 1.00 49.94 100 GLY A C 1
ATOM 798 O O . GLY A 1 100 ? -28.999 -0.790 43.84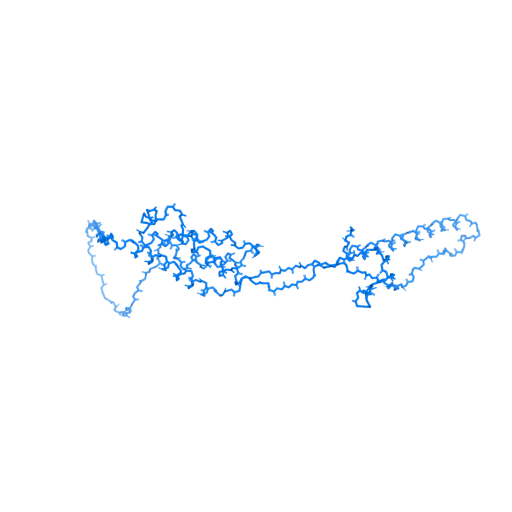7 1.00 49.94 100 GLY A O 1
ATOM 799 N N . GLY A 1 101 ? -26.879 -1.221 44.449 1.00 46.31 101 GLY A N 1
ATOM 800 C CA . GLY A 1 101 ? -27.098 -1.603 45.850 1.00 46.31 101 GLY A CA 1
ATOM 801 C C . GLY A 1 101 ? -26.287 -0.755 46.844 1.00 46.31 101 GLY A C 1
ATOM 802 O O . GLY A 1 101 ? -26.470 -0.884 48.050 1.00 46.31 101 GLY A O 1
ATOM 803 N N . VAL A 1 102 ? -25.407 0.135 46.369 1.00 46.66 102 VAL A N 1
ATOM 804 C CA . VAL A 1 102 ? -24.619 1.050 47.202 1.00 46.66 102 VAL A CA 1
ATOM 805 C C . VAL A 1 102 ? -25.043 2.476 46.878 1.00 46.66 102 VAL A C 1
ATOM 807 O O . VAL A 1 102 ? -24.683 3.047 45.851 1.00 46.66 102 VAL A O 1
ATOM 810 N N . ILE A 1 103 ? -25.844 3.049 47.773 1.00 41.16 103 ILE A N 1
ATOM 811 C CA . ILE A 1 103 ? -26.263 4.450 47.751 1.00 41.16 103 ILE A CA 1
ATOM 812 C C . ILE A 1 103 ? -25.015 5.322 47.948 1.00 41.16 103 ILE A C 1
ATOM 814 O O . ILE A 1 103 ? -24.632 5.635 49.073 1.00 41.16 103 ILE A O 1
ATOM 818 N N . PHE A 1 104 ? -24.368 5.733 46.859 1.00 43.22 104 PHE A N 1
ATOM 819 C CA . PHE A 1 104 ? -23.426 6.847 46.898 1.00 43.22 104 PHE A CA 1
ATOM 820 C C . PHE A 1 104 ? -24.234 8.145 46.874 1.00 43.22 104 PHE A C 1
ATOM 822 O O . PHE A 1 104 ? -24.730 8.583 45.836 1.00 43.22 104 PHE A O 1
ATOM 829 N N . ARG A 1 105 ? -24.405 8.753 48.054 1.00 41.91 105 ARG A N 1
ATOM 830 C CA . ARG A 1 105 ? -24.832 10.152 48.163 1.00 41.91 105 ARG A CA 1
ATOM 831 C C . ARG A 1 105 ? -23.812 11.019 47.411 1.00 41.91 105 ARG A C 1
ATOM 833 O O . ARG A 1 105 ? -22.619 10.875 47.684 1.00 41.91 105 ARG A O 1
ATOM 840 N N . PRO A 1 106 ? -24.232 11.938 46.526 1.00 37.94 106 PRO A N 1
ATOM 841 C CA . PRO A 1 106 ? -23.327 12.970 46.043 1.00 37.94 106 PRO A CA 1
ATOM 842 C C . PRO A 1 106 ? -22.854 13.785 47.254 1.00 37.94 106 PRO A C 1
ATOM 844 O O . PRO A 1 106 ? -23.678 14.303 48.012 1.00 37.94 106 PRO A O 1
ATOM 847 N N . LEU A 1 107 ? -21.537 13.854 47.479 1.00 40.97 107 LEU A N 1
ATOM 848 C CA . LEU A 1 107 ? -20.977 14.765 48.474 1.00 40.97 107 LEU A CA 1
ATOM 849 C C . LEU A 1 107 ? -21.360 16.201 48.074 1.00 40.97 107 LEU A C 1
ATOM 851 O O . LEU A 1 107 ? -21.111 16.589 46.929 1.00 40.97 107 LEU A O 1
ATOM 855 N N . PRO A 1 108 ? -21.955 17.001 48.975 1.00 41.91 108 PRO A N 1
ATOM 856 C CA . PRO A 1 108 ? -22.188 18.408 48.707 1.00 41.91 108 PRO A CA 1
ATOM 857 C C . PRO A 1 108 ? -20.840 19.118 48.560 1.00 41.91 108 PRO A C 1
ATOM 859 O O . PRO A 1 108 ? -19.934 18.944 49.376 1.00 41.91 108 PRO A O 1
ATOM 862 N N . ALA A 1 109 ? -20.719 19.905 47.492 1.00 43.28 109 ALA A N 1
ATOM 863 C CA . ALA A 1 109 ? -19.568 20.750 47.228 1.00 43.28 109 ALA A CA 1
ATOM 864 C C . ALA A 1 109 ? -19.266 21.633 48.450 1.00 43.28 109 ALA A C 1
ATOM 866 O O . ALA A 1 109 ? -20.117 22.401 48.902 1.00 43.28 109 ALA A O 1
ATOM 867 N N . LEU A 1 110 ? -18.047 21.520 48.980 1.00 41.84 110 LEU A N 1
ATOM 868 C CA . LEU A 1 110 ? -17.540 22.425 50.006 1.00 41.84 110 LEU A CA 1
ATOM 869 C C . LEU A 1 110 ? -17.479 23.855 49.433 1.00 41.84 110 LEU A C 1
ATOM 871 O O . LEU A 1 110 ? -16.922 24.046 48.346 1.00 41.84 110 LEU A O 1
ATOM 875 N N . PRO A 1 111 ? -18.025 24.868 50.128 1.00 39.34 111 PRO A N 1
ATOM 876 C CA . PRO A 1 111 ? -17.929 26.251 49.687 1.00 39.34 111 PRO A CA 1
ATOM 877 C C . PRO A 1 111 ? -16.476 26.732 49.775 1.00 39.34 111 PRO A C 1
ATOM 879 O O . PRO A 1 111 ? -15.811 26.581 50.801 1.00 39.34 111 PRO A O 1
ATOM 882 N N . LYS A 1 112 ? -15.983 27.339 48.688 1.00 42.12 112 LYS A N 1
ATOM 883 C CA . LYS A 1 112 ? -14.704 28.056 48.675 1.00 42.12 112 LYS A CA 1
ATOM 884 C C . LYS A 1 112 ? -14.796 29.237 49.642 1.00 42.12 112 LYS A C 1
ATOM 886 O O . LYS A 1 112 ? -15.519 30.196 49.386 1.00 42.12 112 LYS A O 1
ATOM 891 N N . VAL A 1 113 ? -14.053 29.156 50.742 1.00 35.62 113 VAL A N 1
ATOM 892 C CA . VAL A 1 113 ? -13.815 30.275 51.655 1.00 35.62 113 VAL A CA 1
ATOM 893 C C . VAL A 1 113 ? -12.975 31.310 50.909 1.00 35.62 113 VAL A C 1
ATOM 895 O O . VAL A 1 113 ? -11.792 31.101 50.647 1.00 35.62 113 VAL A O 1
ATOM 898 N N . VAL A 1 114 ? -13.611 32.414 50.524 1.00 37.94 114 VAL A N 1
ATOM 899 C CA . VAL A 1 114 ? -12.941 33.611 50.014 1.00 37.94 114 VAL A CA 1
ATOM 900 C C . VAL A 1 114 ? -12.479 34.408 51.229 1.00 37.94 114 VAL A C 1
ATOM 902 O O . VAL A 1 114 ? -13.289 35.019 51.920 1.00 37.94 114 VAL A O 1
ATOM 905 N N . VAL A 1 115 ? -11.179 34.380 51.517 1.00 35.66 115 VAL A N 1
ATOM 906 C CA . VAL A 1 115 ? -10.571 35.298 52.486 1.00 35.66 115 VAL A CA 1
ATOM 907 C C . VAL A 1 115 ? -10.251 36.593 51.741 1.00 35.66 115 VAL A C 1
ATOM 909 O O . VAL A 1 115 ? -9.227 36.699 51.072 1.00 35.66 115 VAL A O 1
ATOM 912 N N . SER A 1 116 ? -11.156 37.571 51.819 1.00 34.81 116 SER A N 1
ATOM 913 C CA . SER A 1 116 ? -10.878 38.952 51.415 1.00 34.81 116 SER A CA 1
ATOM 914 C C . SER A 1 116 ? -10.124 39.660 52.538 1.00 34.81 116 SER A C 1
ATOM 916 O O . SER A 1 116 ? -10.699 39.969 53.580 1.00 34.81 116 SER A O 1
ATOM 918 N N . ALA A 1 117 ? -8.840 39.933 52.315 1.00 34.47 117 ALA A N 1
ATOM 919 C CA . ALA A 1 117 ? -8.092 40.907 53.098 1.00 34.47 117 ALA A CA 1
ATOM 920 C C . ALA A 1 117 ? -8.473 42.318 52.625 1.00 34.47 117 ALA A C 1
ATOM 922 O O . ALA A 1 117 ? -8.265 42.676 51.466 1.00 34.47 117 ALA A O 1
ATOM 923 N N . ALA A 1 118 ? -9.071 43.091 53.528 1.00 30.94 118 ALA A N 1
ATOM 924 C CA . ALA A 1 118 ? -9.380 44.499 53.347 1.00 30.94 118 ALA A CA 1
ATOM 925 C C . ALA A 1 118 ? -8.137 45.362 53.623 1.00 30.94 118 ALA A C 1
ATOM 927 O O . ALA A 1 118 ? -7.486 45.200 54.654 1.00 30.94 118 ALA A O 1
ATOM 928 N N . VAL A 1 119 ? -7.861 46.317 52.735 1.00 39.47 119 VAL A N 1
ATOM 929 C CA . VAL A 1 119 ? -7.051 47.512 53.014 1.00 39.47 119 VAL A CA 1
ATOM 930 C C . VAL A 1 119 ? -7.872 48.725 52.542 1.00 39.47 119 VAL A C 1
ATOM 932 O O . VAL A 1 119 ? -8.321 48.707 51.395 1.00 39.47 119 VAL A O 1
ATOM 935 N N . PRO A 1 120 ? -8.134 49.733 53.398 1.00 37.75 120 PRO A N 1
ATOM 936 C CA . PRO A 1 120 ? -8.969 50.886 53.066 1.00 37.75 120 PRO A CA 1
ATOM 937 C C . PRO A 1 120 ? -8.158 52.163 52.778 1.00 37.75 120 PRO A C 1
ATOM 939 O O . PRO A 1 120 ? -7.060 52.345 53.302 1.00 37.75 120 PRO A O 1
ATOM 942 N N . GLY A 1 121 ? -8.779 53.076 52.026 1.00 34.62 121 GLY A N 1
ATOM 943 C CA . GLY A 1 121 ? -8.397 54.488 51.883 1.00 34.62 121 GLY A CA 1
ATOM 944 C C . GLY A 1 121 ? -8.096 54.877 50.430 1.00 34.62 121 GLY A C 1
ATOM 945 O O . GLY A 1 121 ? -7.414 54.144 49.729 1.00 34.62 121 GLY A O 1
ATOM 946 N N . ASP A 1 122 ? -8.539 56.004 49.885 1.00 34.62 122 ASP A N 1
ATOM 947 C CA . ASP A 1 122 ? -9.379 57.088 50.389 1.00 34.62 122 ASP A CA 1
ATOM 948 C C . ASP A 1 122 ? -9.670 58.013 49.182 1.00 34.62 122 ASP A C 1
ATOM 950 O O . ASP A 1 122 ? -8.777 58.254 48.370 1.00 34.62 122 ASP A O 1
ATOM 954 N N . GLY A 1 123 ? -10.886 58.555 49.083 1.00 39.62 123 GLY A N 1
ATOM 955 C CA . GLY A 1 123 ? -11.176 59.809 48.364 1.00 39.62 123 GLY A CA 1
ATOM 956 C C . GLY A 1 123 ? -11.405 59.813 46.831 1.00 39.62 123 GLY A C 1
ATOM 957 O O . GLY A 1 123 ? -10.981 58.907 46.126 1.00 39.62 123 GLY A O 1
ATOM 958 N N . PRO A 1 124 ? -12.141 60.822 46.301 1.00 47.47 124 PRO A N 1
ATOM 959 C CA . PRO A 1 124 ? -13.241 60.570 45.363 1.00 47.47 124 PRO A CA 1
ATOM 960 C C . PRO A 1 124 ? -13.226 61.413 44.064 1.00 47.47 124 PRO A C 1
ATOM 962 O O . PRO A 1 124 ? -12.396 62.296 43.880 1.00 47.47 124 PRO A O 1
ATOM 965 N N . ALA A 1 125 ? -14.268 61.183 43.248 1.00 33.22 125 ALA A N 1
ATOM 966 C CA . ALA A 1 125 ? -14.881 62.063 42.235 1.00 33.22 125 ALA A CA 1
ATOM 967 C C . ALA A 1 125 ? -14.626 61.718 40.753 1.00 33.22 125 ALA A C 1
ATOM 969 O O . ALA A 1 125 ? -13.647 62.144 40.155 1.00 33.22 125 ALA A O 1
ATOM 970 N N . ALA A 1 126 ? -15.588 61.016 40.139 1.00 32.78 126 ALA A N 1
ATOM 971 C CA . ALA A 1 126 ? -16.452 61.558 39.075 1.00 32.78 126 ALA A CA 1
ATOM 972 C C . ALA A 1 126 ? -17.337 60.440 38.477 1.00 32.78 126 ALA A C 1
ATOM 974 O O . ALA A 1 126 ? -16.855 59.473 37.897 1.00 32.78 126 ALA A O 1
ATOM 975 N N . VAL A 1 127 ? -18.653 60.594 38.615 1.00 34.31 127 VAL A N 1
ATOM 976 C CA . VAL A 1 127 ? -19.699 59.936 37.802 1.00 34.31 127 VAL A CA 1
ATOM 977 C C . VAL A 1 127 ? -20.152 60.949 36.731 1.00 34.31 127 VAL A C 1
ATOM 979 O O . VAL A 1 127 ? -19.869 62.135 36.913 1.00 34.31 127 VAL A O 1
ATOM 982 N N . PRO A 1 128 ? -20.988 60.615 35.725 1.00 48.38 128 PRO A N 1
ATOM 983 C CA . PRO A 1 128 ? -21.298 59.324 35.092 1.00 48.38 128 PRO A CA 1
ATOM 984 C C . PRO A 1 128 ? -21.320 59.413 33.540 1.00 48.38 128 PRO A C 1
ATOM 986 O O . PRO A 1 128 ? -21.432 60.492 32.971 1.00 48.38 128 PRO A O 1
ATOM 989 N N . ALA A 1 129 ? -21.376 58.276 32.840 1.00 31.72 129 ALA A N 1
ATOM 990 C CA . ALA A 1 129 ? -22.167 58.178 31.605 1.00 31.72 129 ALA A CA 1
ATOM 991 C C . ALA A 1 129 ? -22.570 56.723 31.327 1.00 31.72 129 ALA A C 1
ATOM 993 O O . ALA A 1 129 ? -21.738 55.861 31.059 1.00 31.72 129 ALA A O 1
ATOM 994 N N . LEU A 1 130 ? -23.879 56.481 31.424 1.00 33.94 130 LEU A N 1
ATOM 995 C CA . LEU A 1 130 ? -24.584 55.282 30.985 1.00 33.94 130 LEU A CA 1
ATOM 996 C C . LEU A 1 130 ? -24.389 55.040 29.483 1.00 33.94 130 LEU A C 1
ATOM 998 O O . LEU A 1 130 ? -24.642 55.961 28.721 1.00 33.94 130 LEU A O 1
ATOM 1002 N N . VAL A 1 131 ? -24.116 53.792 29.095 1.00 35.22 131 VAL A N 1
ATOM 1003 C CA . VAL A 1 131 ? -24.866 52.950 28.128 1.00 35.22 131 VAL A CA 1
ATOM 1004 C C . VAL A 1 131 ? -24.364 51.522 28.423 1.00 35.22 131 VAL A C 1
ATOM 1006 O O . VAL A 1 131 ? -23.175 51.258 28.330 1.00 35.22 131 VAL A O 1
ATOM 1009 N N . GLY A 1 132 ? -25.132 50.586 28.982 1.00 28.84 132 GLY A N 1
ATOM 1010 C CA . GLY A 1 132 ? -26.370 50.046 28.427 1.00 28.84 132 GLY A CA 1
ATOM 1011 C C . GLY A 1 132 ? -26.036 48.868 27.502 1.00 28.84 132 GLY A C 1
ATOM 1012 O O . GLY A 1 132 ? -26.001 49.038 26.293 1.00 28.84 132 GLY A O 1
ATOM 1013 N N . GLY A 1 133 ? -25.747 47.685 28.056 1.00 32.31 133 GLY A N 1
ATOM 1014 C CA . GLY A 1 133 ? -25.367 46.526 27.239 1.00 32.31 133 GLY A CA 1
ATOM 1015 C C . GLY A 1 133 ? -25.011 45.281 28.042 1.00 32.31 133 GLY A C 1
ATOM 1016 O O . GLY A 1 133 ? -23.870 44.836 28.062 1.00 32.31 133 GLY A O 1
ATOM 1017 N N . THR A 1 134 ? -25.997 44.724 28.732 1.00 28.88 134 THR A N 1
ATOM 1018 C CA . THR A 1 134 ? -25.969 43.385 29.318 1.00 28.88 134 THR A CA 1
ATOM 1019 C C . THR A 1 134 ? -25.748 42.317 28.242 1.00 28.88 134 THR A C 1
ATOM 1021 O O . THR A 1 134 ? -26.573 42.168 27.346 1.00 28.88 134 THR A O 1
ATOM 1024 N N . LYS A 1 135 ? -24.691 41.508 28.380 1.00 36.88 135 LYS A N 1
ATOM 1025 C CA . LYS A 1 135 ? -24.778 40.043 28.557 1.00 36.88 135 LYS A CA 1
ATOM 1026 C C . LYS A 1 135 ? -23.390 39.392 28.553 1.00 36.88 135 LYS A C 1
ATOM 1028 O O . LYS A 1 135 ? -22.652 39.483 27.585 1.00 36.88 135 LYS A O 1
ATOM 1033 N N . ALA A 1 136 ? -23.144 38.681 29.655 1.00 33.94 136 ALA A N 1
ATOM 1034 C CA . ALA A 1 136 ? -22.303 37.495 29.795 1.00 33.94 136 ALA A CA 1
ATOM 1035 C C . ALA A 1 136 ? -20.854 37.609 29.299 1.00 33.94 136 ALA A C 1
ATOM 1037 O O . ALA A 1 136 ? -20.513 37.260 28.173 1.00 33.94 136 ALA A O 1
ATOM 1038 N N . GLY A 1 137 ? -19.994 38.036 30.221 1.00 29.95 137 GLY A N 1
ATOM 1039 C CA . GLY A 1 137 ? -18.561 37.876 30.094 1.00 29.95 137 GLY A CA 1
ATOM 1040 C C . GLY A 1 137 ? -18.103 36.419 30.198 1.00 29.95 137 GLY A C 1
ATOM 1041 O O . GLY A 1 137 ? -18.723 35.587 30.854 1.00 29.95 137 GLY A O 1
ATOM 1042 N N . ALA A 1 138 ? -16.954 36.215 29.560 1.00 30.25 138 ALA A N 1
ATOM 1043 C CA . ALA A 1 138 ? -15.771 35.542 30.084 1.00 30.25 138 ALA A CA 1
ATOM 1044 C C . ALA A 1 138 ? -15.910 34.092 30.576 1.00 30.25 138 ALA A C 1
ATOM 1046 O O . ALA A 1 138 ? -16.387 33.805 31.669 1.00 30.25 138 ALA A O 1
ATOM 1047 N N . GLY A 1 139 ? -15.302 33.201 29.793 1.00 29.25 139 GLY A N 1
ATOM 1048 C CA . GLY A 1 139 ? -14.911 31.862 30.213 1.00 29.25 139 GLY A CA 1
ATOM 1049 C C . GLY A 1 139 ? -13.810 31.271 29.332 1.00 29.25 139 GLY A C 1
ATOM 1050 O O . GLY A 1 139 ? -13.875 30.099 28.993 1.00 29.25 139 GLY A O 1
ATOM 1051 N N . ILE A 1 140 ? -12.826 32.077 28.919 1.00 45.47 140 ILE A N 1
ATOM 1052 C CA . ILE A 1 140 ? -11.510 31.558 28.523 1.00 45.47 140 ILE A CA 1
ATOM 1053 C C . ILE A 1 140 ? -10.659 31.614 29.789 1.00 45.47 140 ILE A C 1
ATOM 1055 O O . ILE A 1 140 ? -10.440 32.711 30.289 1.00 45.47 140 ILE A O 1
ATOM 1059 N N . ILE A 1 141 ? -10.286 30.440 30.313 1.00 38.53 141 ILE A N 1
ATOM 1060 C CA . ILE A 1 141 ? -9.074 30.061 31.076 1.00 38.53 141 ILE A CA 1
ATOM 1061 C C . ILE A 1 141 ? -9.336 28.650 31.643 1.00 38.53 141 ILE A C 1
ATOM 1063 O O . ILE A 1 141 ? -10.317 28.450 32.357 1.00 38.53 141 ILE A O 1
ATOM 1067 N N . GLY A 1 142 ? -8.450 27.688 31.365 1.00 31.31 142 GLY A N 1
ATOM 1068 C CA . GLY A 1 142 ? -8.457 26.382 32.035 1.00 31.31 142 GLY A CA 1
ATOM 1069 C C . GLY A 1 142 ? -7.776 25.269 31.246 1.00 31.31 142 GLY A C 1
ATOM 1070 O O . GLY A 1 142 ? -8.444 24.399 30.700 1.00 31.31 142 GLY A O 1
ATOM 1071 N N . ASP A 1 143 ? -6.452 25.328 31.186 1.00 33.91 143 ASP A N 1
ATOM 1072 C CA . ASP A 1 143 ? -5.553 24.288 30.689 1.00 33.91 143 ASP A CA 1
ATOM 1073 C C . ASP A 1 143 ? -5.805 22.925 31.381 1.00 33.91 143 ASP A C 1
ATOM 1075 O O . ASP A 1 143 ? -6.012 22.873 32.595 1.00 33.91 143 ASP A O 1
ATOM 1079 N N . GLY A 1 144 ? -5.780 21.828 30.612 1.00 40.50 144 GLY A N 1
ATOM 1080 C CA . GLY A 1 144 ? -5.551 20.476 31.147 1.00 40.50 144 GLY A CA 1
ATOM 1081 C C . GLY A 1 144 ? -6.682 19.433 31.161 1.00 40.50 144 GLY A C 1
ATOM 1082 O O . GLY A 1 144 ? -6.426 18.321 31.617 1.00 40.50 144 GLY A O 1
ATOM 1083 N N . ALA A 1 145 ? -7.894 19.692 30.656 1.00 47.47 145 ALA A N 1
ATOM 1084 C CA . ALA A 1 145 ? -8.924 18.645 30.537 1.00 47.47 145 ALA A CA 1
ATOM 1085 C C . ALA A 1 145 ? -9.623 18.696 29.174 1.00 47.47 145 ALA A C 1
ATOM 1087 O O . ALA A 1 145 ? -10.679 19.306 29.014 1.00 47.47 145 ALA A O 1
ATOM 1088 N N . GLN A 1 146 ? -9.020 18.060 28.165 1.00 63.72 146 GLN A N 1
ATOM 1089 C CA . GLN A 1 146 ? -9.697 17.827 26.888 1.00 63.72 146 GLN A CA 1
ATOM 1090 C C . GLN A 1 146 ? -11.020 17.102 27.153 1.00 63.72 146 GLN A C 1
ATOM 1092 O O . GLN A 1 146 ? -11.027 16.048 27.791 1.00 63.72 146 GLN A O 1
ATOM 1097 N N . SER A 1 147 ? -12.137 17.658 26.680 1.00 80.00 147 SER A N 1
ATOM 1098 C CA . SER A 1 147 ? -13.441 17.006 26.851 1.00 80.00 147 SER A CA 1
ATOM 1099 C C . SER A 1 147 ? -13.462 15.656 26.122 1.00 80.00 147 SER A C 1
ATOM 1101 O O . SER A 1 147 ? -12.790 15.493 25.101 1.00 80.00 147 SER A O 1
ATOM 1103 N N . LEU A 1 148 ? -14.268 14.696 26.590 1.00 80.25 148 LEU A N 1
ATOM 1104 C CA . LEU A 1 148 ? -14.426 13.383 25.935 1.00 80.25 148 LEU A CA 1
ATOM 1105 C C . LEU A 1 148 ? -14.697 13.499 24.423 1.00 80.25 148 LEU A C 1
ATOM 1107 O O . LEU A 1 148 ? -14.219 12.688 23.633 1.00 80.25 148 LEU A O 1
ATOM 1111 N N . SER A 1 149 ? -15.419 14.545 24.005 1.00 81.62 149 SER A N 1
ATOM 1112 C CA . SER A 1 149 ? -15.672 14.852 22.592 1.00 81.62 149 SER A CA 1
ATOM 1113 C C . SER A 1 149 ? -14.405 15.200 21.801 1.00 81.62 149 SER A C 1
ATOM 1115 O O . SER A 1 149 ? -14.227 14.712 20.687 1.00 81.62 149 SER A O 1
ATOM 1117 N N . GLN A 1 150 ? -13.497 15.985 22.386 1.00 86.12 150 GLN A N 1
ATOM 1118 C CA . GLN A 1 150 ? -12.240 16.392 21.757 1.00 86.12 150 GLN A CA 1
ATOM 1119 C C . GLN A 1 150 ? -11.275 15.213 21.627 1.00 86.12 150 GLN A C 1
ATOM 1121 O O . GLN A 1 150 ? -10.627 15.069 20.594 1.00 86.12 150 GLN A O 1
ATOM 1126 N N . ARG A 1 151 ? -11.221 14.323 22.626 1.00 84.81 151 ARG A N 1
ATOM 1127 C CA . ARG A 1 151 ? -10.417 13.095 22.536 1.00 84.81 151 ARG A CA 1
ATOM 1128 C C . ARG A 1 151 ? -10.982 12.089 21.538 1.00 84.81 151 ARG A C 1
ATOM 1130 O O . ARG A 1 151 ? -10.216 11.477 20.803 1.00 84.81 151 ARG A O 1
ATOM 1137 N N . ALA A 1 152 ? -12.306 11.951 21.459 1.00 86.06 152 ALA A N 1
ATOM 1138 C CA . ALA A 1 152 ? -12.942 11.111 20.444 1.00 86.06 152 ALA A CA 1
ATOM 1139 C C . ALA A 1 152 ? -12.674 11.645 19.024 1.00 86.06 152 ALA A C 1
ATOM 1141 O O . ALA A 1 152 ? -12.406 10.867 18.112 1.00 86.06 152 ALA A O 1
ATOM 1142 N N . ALA A 1 153 ? -12.675 12.969 18.848 1.00 86.56 153 ALA A N 1
ATOM 1143 C CA . ALA A 1 153 ? -12.269 13.615 17.602 1.00 86.56 153 ALA A CA 1
ATOM 1144 C C . ALA A 1 153 ? -10.780 13.394 17.279 1.00 86.56 153 ALA A C 1
ATOM 1146 O O . ALA A 1 153 ? -10.440 13.124 16.129 1.00 86.56 153 ALA A O 1
ATOM 1147 N N . ALA A 1 154 ? -9.896 13.459 18.279 1.00 87.25 154 ALA A N 1
ATOM 1148 C CA . ALA A 1 154 ? -8.474 13.168 18.098 1.00 87.25 154 ALA A CA 1
ATOM 1149 C C . ALA A 1 154 ? -8.235 11.705 17.687 1.00 87.25 154 ALA A C 1
ATOM 1151 O O . ALA A 1 154 ? -7.459 11.451 16.770 1.00 87.25 154 ALA A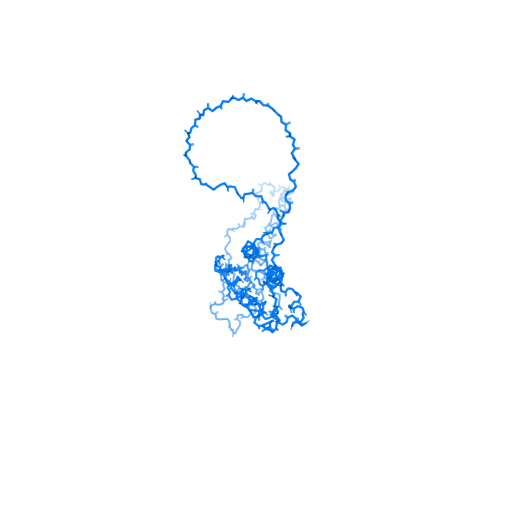 O 1
ATOM 1152 N N . LEU A 1 155 ? -8.955 10.756 18.296 1.00 86.69 155 LEU A N 1
ATOM 1153 C CA . LEU A 1 155 ? -8.921 9.345 17.908 1.00 86.69 155 LEU A CA 1
ATOM 1154 C C . LEU A 1 155 ? -9.412 9.143 16.468 1.00 86.69 155 LEU A C 1
ATOM 1156 O O . LEU A 1 155 ? -8.802 8.399 15.707 1.00 86.69 155 LEU A O 1
ATOM 1160 N N . TRP A 1 156 ? -10.481 9.836 16.067 1.00 88.50 156 TRP A N 1
ATOM 1161 C CA . TRP A 1 156 ? -10.953 9.805 14.682 1.00 88.50 156 TRP A CA 1
ATOM 1162 C C . TRP A 1 156 ? -9.885 10.298 13.698 1.00 88.50 156 TRP A C 1
ATOM 1164 O O . TRP A 1 156 ? -9.643 9.656 12.678 1.00 88.50 156 TRP A O 1
ATOM 1174 N N . GLN A 1 157 ? -9.207 11.402 14.023 1.00 86.06 157 GLN A N 1
ATOM 1175 C CA . GLN A 1 157 ? -8.136 11.943 13.187 1.00 86.06 157 GLN A CA 1
ATOM 1176 C C . GLN A 1 157 ? -6.961 10.958 13.082 1.00 86.06 157 GLN A C 1
ATOM 1178 O O . GLN A 1 157 ? -6.457 10.723 11.989 1.00 86.06 157 GLN A O 1
ATOM 1183 N N . GLN A 1 158 ? -6.588 10.304 14.185 1.00 84.88 158 GLN A N 1
ATOM 1184 C CA . GLN A 1 158 ? -5.558 9.258 14.193 1.00 84.88 158 GLN A CA 1
ATOM 1185 C C . GLN A 1 158 ? -5.942 8.035 13.351 1.00 84.88 158 GLN A C 1
ATOM 1187 O O . GLN A 1 158 ? -5.078 7.447 12.709 1.00 84.88 158 GLN A O 1
ATOM 1192 N N . LEU A 1 159 ? -7.225 7.656 13.318 1.00 84.88 159 LEU A N 1
ATOM 1193 C CA . LEU A 1 159 ? -7.709 6.577 12.449 1.00 84.88 159 LEU A CA 1
ATOM 1194 C C . LEU A 1 159 ? -7.671 6.963 10.968 1.00 84.88 159 LEU A C 1
ATOM 1196 O O . LEU A 1 159 ? -7.440 6.103 10.119 1.00 84.88 159 LEU A O 1
ATOM 1200 N N . LYS A 1 160 ? -7.884 8.243 10.656 1.00 83.75 160 LYS A N 1
ATOM 1201 C CA . LYS A 1 160 ? -7.830 8.767 9.289 1.00 83.75 160 LYS A CA 1
ATOM 1202 C C . LYS A 1 160 ? -6.399 8.904 8.769 1.00 83.75 160 LYS A C 1
ATOM 1204 O O . LYS A 1 160 ? -6.146 8.568 7.617 1.00 83.75 160 LYS A O 1
ATOM 1209 N N . ASP A 1 161 ? -5.487 9.352 9.625 1.00 82.94 161 ASP A N 1
ATOM 1210 C CA . ASP A 1 161 ? -4.072 9.558 9.300 1.00 82.94 161 ASP A CA 1
ATOM 1211 C C . ASP A 1 161 ? -3.219 8.302 9.570 1.00 82.94 161 ASP A C 1
ATOM 1213 O O . ASP A 1 161 ? -1.990 8.370 9.591 1.00 82.94 161 ASP A O 1
ATOM 1217 N N . ASN A 1 162 ? -3.860 7.151 9.808 1.00 79.06 162 ASN A N 1
ATOM 1218 C CA . ASN A 1 162 ? -3.180 5.914 10.170 1.00 79.06 162 ASN A CA 1
ATOM 1219 C C . ASN A 1 162 ? -2.247 5.447 9.030 1.00 79.06 162 ASN A C 1
ATOM 1221 O O . ASN A 1 162 ? -2.741 5.178 7.930 1.00 79.06 162 ASN A O 1
ATOM 1225 N N . PRO A 1 163 ? -0.930 5.292 9.281 1.00 66.25 163 PRO A N 1
ATOM 1226 C CA . PRO A 1 163 ? 0.009 4.783 8.283 1.00 66.25 163 PRO A CA 1
ATOM 1227 C C . PRO A 1 163 ? -0.261 3.320 7.894 1.00 66.25 163 PRO A C 1
ATOM 1229 O O . PRO A 1 163 ? 0.028 2.948 6.761 1.00 66.25 163 PRO A O 1
ATOM 1232 N N . ASP A 1 164 ? -0.865 2.526 8.789 1.00 73.75 164 ASP A N 1
ATOM 1233 C CA . ASP A 1 164 ? -1.192 1.110 8.579 1.00 73.75 164 ASP A CA 1
ATOM 1234 C C . ASP A 1 164 ? -2.705 0.851 8.738 1.00 73.75 164 ASP A C 1
ATOM 1236 O O . ASP A 1 164 ? -3.165 0.272 9.734 1.00 73.75 164 ASP A O 1
ATOM 1240 N N . PRO A 1 165 ? -3.528 1.249 7.752 1.00 70.12 165 PRO A N 1
ATOM 1241 C CA . PRO A 1 165 ? -4.986 1.114 7.812 1.00 70.12 165 PRO A CA 1
ATOM 1242 C C . PRO A 1 165 ? -5.470 -0.345 7.877 1.00 70.12 165 PRO A C 1
ATOM 1244 O O . PRO A 1 165 ? -6.611 -0.597 8.258 1.00 70.12 165 PRO A O 1
ATOM 1247 N N . SER A 1 166 ? -4.610 -1.322 7.570 1.00 67.94 166 SER A N 1
ATOM 1248 C CA . SER A 1 166 ? -4.892 -2.756 7.721 1.00 67.94 166 SER A CA 1
ATOM 1249 C C . SER A 1 166 ? -4.886 -3.254 9.171 1.00 67.94 166 SER A C 1
ATOM 1251 O O . SER A 1 166 ? -5.381 -4.349 9.430 1.00 67.94 166 SER A O 1
ATOM 1253 N N . GLN A 1 167 ? -4.326 -2.495 10.121 1.00 77.38 167 GLN A N 1
ATOM 1254 C CA . GLN A 1 167 ? -4.254 -2.886 11.535 1.00 77.38 167 GLN A CA 1
ATOM 1255 C C . GLN A 1 167 ? -4.725 -1.757 12.472 1.00 77.38 167 GLN A C 1
ATOM 1257 O O . GLN A 1 167 ? -3.945 -1.251 13.276 1.00 77.38 167 GLN A O 1
ATOM 1262 N N . PRO A 1 168 ? -6.017 -1.372 12.452 1.00 81.00 168 PRO A N 1
ATOM 1263 C CA . P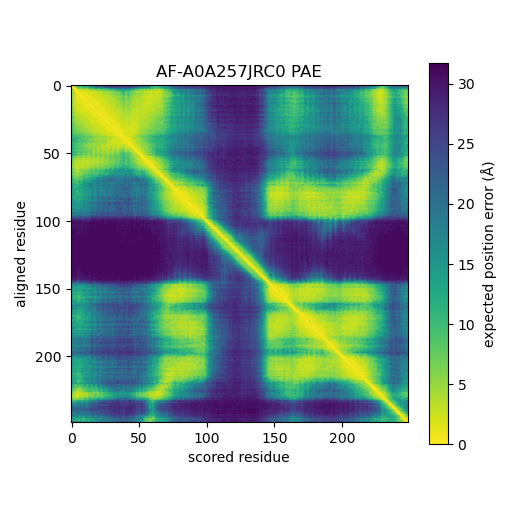RO A 1 168 ? -6.527 -0.307 13.323 1.00 81.00 168 PRO A CA 1
ATOM 1264 C C . PRO A 1 168 ? -6.567 -0.699 14.813 1.00 81.00 168 PRO A C 1
ATOM 1266 O O . PRO A 1 168 ? -6.793 0.148 15.673 1.00 81.00 168 PRO A O 1
ATOM 1269 N N . ALA A 1 169 ? -6.366 -1.980 15.141 1.00 82.88 169 ALA A N 1
ATOM 1270 C CA . ALA A 1 169 ? -6.580 -2.530 16.478 1.00 82.88 169 ALA A CA 1
ATOM 1271 C C . ALA A 1 169 ? -5.706 -1.893 17.572 1.00 82.88 169 ALA A C 1
ATOM 1273 O O . ALA A 1 169 ? -6.181 -1.721 18.693 1.00 82.88 169 ALA A O 1
ATOM 1274 N N . SER A 1 170 ? -4.453 -1.545 17.266 1.00 83.94 170 SER A N 1
ATOM 1275 C CA . SER A 1 170 ? -3.537 -0.901 18.219 1.00 83.94 170 SER A CA 1
ATOM 1276 C C . SER A 1 170 ? -4.005 0.512 18.568 1.00 83.94 170 SER A C 1
ATOM 1278 O O . SER A 1 170 ? -4.232 0.811 19.737 1.00 83.94 170 SER A O 1
ATOM 1280 N N . LEU A 1 171 ? -4.267 1.337 17.550 1.00 84.56 171 LEU A N 1
ATOM 1281 C CA . LEU A 1 171 ? -4.754 2.709 17.719 1.00 84.56 171 LEU A CA 1
ATOM 1282 C C . LEU A 1 171 ? -6.100 2.757 18.447 1.00 84.56 171 LEU A C 1
ATOM 1284 O O . LEU A 1 171 ? -6.289 3.571 19.351 1.00 84.56 171 LEU A O 1
ATOM 1288 N N . VAL A 1 172 ? -7.029 1.863 18.091 1.00 86.81 172 VAL A N 1
ATOM 1289 C CA . VAL A 1 172 ? -8.334 1.779 18.762 1.00 86.81 172 VAL A CA 1
ATOM 1290 C C . VAL A 1 172 ? -8.169 1.365 20.220 1.00 86.81 172 VAL A C 1
ATOM 1292 O O . VAL A 1 172 ? -8.823 1.951 21.075 1.00 86.81 172 VAL A O 1
ATOM 1295 N N . ARG A 1 173 ? -7.296 0.401 20.534 1.00 87.31 173 ARG A N 1
ATOM 1296 C CA . ARG A 1 173 ? -7.057 -0.034 21.918 1.00 87.31 173 ARG A CA 1
ATOM 1297 C C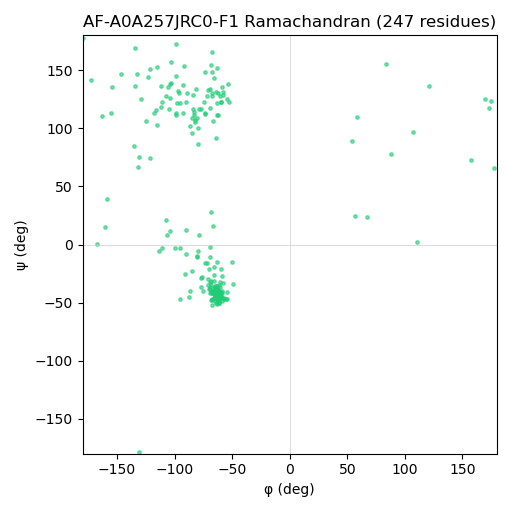 . ARG A 1 173 ? -6.524 1.101 22.783 1.00 87.31 173 ARG A C 1
ATOM 1299 O O . ARG A 1 173 ? -7.087 1.355 23.847 1.00 87.31 173 ARG A O 1
ATOM 1306 N N . ASP A 1 174 ? -5.484 1.782 22.319 1.00 86.06 174 ASP A N 1
ATOM 1307 C CA . ASP A 1 174 ? -4.820 2.832 23.091 1.00 86.06 174 ASP A CA 1
ATOM 1308 C C . ASP A 1 174 ? -5.723 4.064 23.243 1.00 86.06 174 ASP A C 1
ATOM 1310 O O . ASP A 1 174 ? -5.861 4.615 24.338 1.00 86.06 174 ASP A O 1
ATOM 1314 N N . GLY A 1 175 ? -6.416 4.456 22.169 1.00 85.69 175 GLY A N 1
ATOM 1315 C CA . GLY A 1 175 ? -7.375 5.557 22.198 1.00 85.69 175 GLY A CA 1
ATOM 1316 C C . GLY A 1 175 ? -8.614 5.264 23.045 1.00 85.69 175 GLY A C 1
ATOM 1317 O O . GLY A 1 175 ? -9.069 6.124 23.804 1.00 85.69 175 GLY A O 1
ATOM 1318 N N . TRP A 1 176 ? -9.150 4.043 22.960 1.00 88.12 176 TRP A N 1
ATOM 1319 C CA . TRP A 1 176 ? -10.307 3.624 23.751 1.00 88.12 176 TRP A CA 1
ATOM 1320 C C . TRP A 1 176 ? -9.976 3.528 25.238 1.00 88.12 176 TRP A C 1
ATOM 1322 O O . TRP A 1 176 ? -10.774 3.986 26.050 1.00 88.12 176 TRP A O 1
ATOM 1332 N N . ALA A 1 177 ? -8.799 3.013 25.610 1.00 87.31 177 ALA A N 1
ATOM 1333 C CA . ALA A 1 177 ? -8.352 2.959 27.004 1.00 87.31 177 ALA A CA 1
ATOM 1334 C C . ALA A 1 177 ? -8.378 4.342 27.670 1.00 87.31 177 ALA A C 1
ATOM 1336 O O . ALA A 1 177 ? -8.962 4.502 28.742 1.00 87.31 177 ALA A O 1
ATOM 1337 N N . GLN A 1 178 ? -7.838 5.359 26.994 1.00 86.75 178 GLN A N 1
ATOM 1338 C CA . GLN A 1 178 ? -7.819 6.730 27.512 1.00 86.75 178 GLN A CA 1
ATOM 1339 C C . GLN A 1 178 ? -9.225 7.326 27.650 1.00 86.75 178 GLN A C 1
ATOM 1341 O O . GLN A 1 178 ? -9.536 7.971 28.651 1.00 86.75 178 GLN A O 1
ATOM 1346 N N . LEU A 1 179 ? -10.086 7.111 26.651 1.00 87.94 179 LEU A N 1
ATOM 1347 C CA . LEU A 1 179 ? -11.474 7.581 26.677 1.00 87.94 179 LEU A CA 1
ATOM 1348 C C . LEU A 1 179 ? -12.286 6.906 27.785 1.00 87.94 179 LEU A C 1
ATOM 1350 O O . LEU A 1 179 ? -13.074 7.558 28.471 1.00 87.94 179 LEU A O 1
ATOM 1354 N N . PHE A 1 180 ? -12.078 5.607 27.967 1.00 86.75 180 PHE A N 1
ATOM 1355 C CA . PHE A 1 180 ? -12.755 4.797 28.966 1.00 86.75 180 PHE A CA 1
ATOM 1356 C C . PHE A 1 180 ? -12.349 5.200 30.386 1.00 86.75 180 PHE A C 1
ATOM 1358 O O . PHE A 1 180 ? -13.212 5.448 31.229 1.00 86.75 180 PHE A O 1
ATOM 1365 N N . GLU A 1 181 ? -11.048 5.340 30.646 1.00 85.88 181 GLU A N 1
ATOM 1366 C CA . GLU A 1 181 ? -10.531 5.780 31.944 1.00 85.88 181 GLU A CA 1
ATOM 1367 C C . GLU A 1 181 ? -11.005 7.196 32.293 1.00 85.88 181 GLU A C 1
ATOM 1369 O O . GLU A 1 181 ? -11.453 7.445 33.418 1.00 85.88 181 GLU A O 1
ATOM 1374 N N . GLN A 1 182 ? -10.990 8.116 31.323 1.00 84.94 182 GLN A N 1
ATOM 1375 C CA . GLN A 1 182 ? -11.504 9.466 31.531 1.00 84.94 182 GLN A CA 1
ATOM 1376 C C . GLN A 1 182 ? -13.004 9.455 31.852 1.00 84.94 182 GLN A C 1
ATOM 1378 O O . GLN A 1 182 ? -13.422 10.108 32.806 1.00 84.94 182 GLN A O 1
ATOM 1383 N N . ALA A 1 183 ? -13.811 8.679 31.123 1.00 84.81 183 ALA A N 1
ATOM 1384 C CA . ALA A 1 183 ? -15.249 8.586 31.377 1.00 84.81 183 ALA A CA 1
ATOM 1385 C C . ALA A 1 183 ? -15.563 8.015 32.77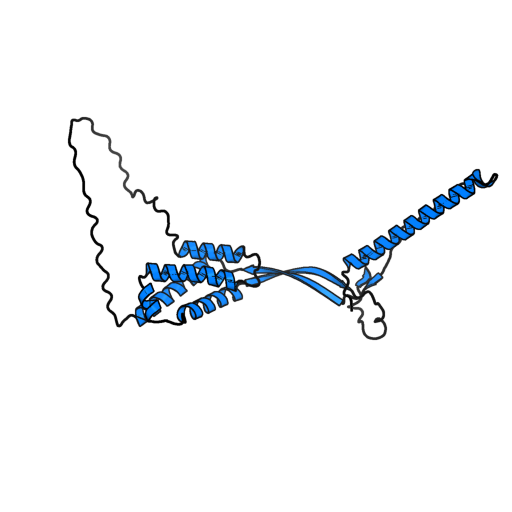2 1.00 84.81 183 ALA A C 1
ATOM 1387 O O . ALA A 1 183 ? -16.479 8.487 33.449 1.00 84.81 183 ALA A O 1
ATOM 1388 N N . LEU A 1 184 ? -14.789 7.029 33.238 1.00 83.75 184 LEU A N 1
ATOM 1389 C CA . LEU A 1 184 ? -14.924 6.491 34.594 1.00 83.75 184 LEU A CA 1
ATOM 1390 C C . LEU A 1 184 ? -14.490 7.488 35.670 1.00 83.75 184 LEU A C 1
ATOM 1392 O O . LEU A 1 184 ? -15.115 7.543 36.733 1.00 83.75 184 LEU A O 1
ATOM 1396 N N . THR A 1 185 ? -13.446 8.268 35.396 1.00 85.94 185 THR A N 1
ATOM 1397 C CA . THR A 1 185 ? -12.933 9.302 36.301 1.00 85.94 185 THR A CA 1
ATOM 1398 C C . THR A 1 185 ? -13.937 10.443 36.447 1.00 85.94 185 THR A C 1
ATOM 1400 O O . THR A 1 185 ? -14.283 10.805 37.569 1.00 85.94 185 THR A O 1
ATOM 1403 N N . GLU A 1 186 ? -14.494 10.938 35.338 1.00 83.06 186 GLU A N 1
ATOM 1404 C CA . GLU A 1 186 ? -15.558 11.953 35.335 1.00 83.06 186 GLU A CA 1
ATOM 1405 C C . GLU A 1 186 ? -16.826 11.463 36.053 1.00 83.06 186 GLU A C 1
ATOM 1407 O O . GLU A 1 186 ? -17.507 12.234 36.728 1.00 83.06 186 GLU A O 1
ATOM 1412 N N . ALA A 1 187 ? -17.136 10.167 35.953 1.00 79.38 187 ALA A N 1
ATOM 1413 C CA . ALA A 1 187 ? -18.272 9.567 36.643 1.00 79.38 187 ALA A CA 1
ATOM 1414 C C . ALA A 1 187 ? -18.002 9.229 38.123 1.00 79.38 187 ALA A C 1
ATOM 1416 O O . ALA A 1 187 ? -18.952 8.887 38.830 1.00 79.38 187 ALA A O 1
ATOM 1417 N N . GLY A 1 188 ? -16.749 9.293 38.591 1.00 82.25 188 GLY A N 1
ATOM 1418 C CA . GLY A 1 188 ? -16.349 8.884 39.943 1.00 82.25 188 GLY A CA 1
ATOM 1419 C C . GLY A 1 188 ? -16.482 7.377 40.207 1.00 82.25 188 GLY A C 1
ATOM 1420 O O . GLY A 1 188 ? -16.646 6.964 41.351 1.00 82.25 188 GLY A O 1
ATOM 1421 N N . LEU A 1 189 ? -16.451 6.543 39.160 1.00 83.19 189 LEU A N 1
ATOM 1422 C CA . LEU A 1 189 ? -16.753 5.103 39.229 1.00 83.19 189 LEU A CA 1
ATOM 1423 C C . LEU A 1 189 ? -15.517 4.200 39.116 1.00 83.19 189 LEU A C 1
ATOM 1425 O O . LEU A 1 189 ? -15.663 2.982 39.035 1.00 83.19 189 LEU A O 1
ATOM 1429 N N . VAL A 1 190 ? -14.305 4.760 39.132 1.00 81.12 190 VAL A N 1
ATOM 1430 C CA . VAL A 1 190 ? -13.052 4.003 38.943 1.00 81.12 190 VAL A CA 1
ATOM 1431 C C . VAL A 1 190 ? -12.903 2.876 39.972 1.00 81.12 190 VAL A C 1
ATOM 1433 O O . VAL A 1 190 ? -12.599 1.739 39.616 1.00 81.12 190 VAL A O 1
ATOM 1436 N N . GLU A 1 191 ? -13.165 3.155 41.251 1.00 79.00 191 GLU A N 1
ATOM 1437 C CA . GLU A 1 191 ? -13.059 2.133 42.301 1.00 79.00 191 GLU A CA 1
ATOM 1438 C C . GLU A 1 191 ? -14.160 1.074 42.219 1.00 79.00 191 GLU A C 1
ATOM 1440 O O . GLU A 1 191 ? -13.930 -0.099 42.510 1.00 79.00 191 GLU A O 1
ATOM 1445 N N . VAL A 1 192 ? -15.360 1.485 41.810 1.00 77.50 192 VAL A N 1
ATOM 1446 C CA . VAL A 1 192 ? -16.512 0.597 41.630 1.00 77.50 192 VAL A CA 1
ATOM 1447 C C . VAL A 1 192 ? -16.254 -0.362 40.470 1.00 77.50 192 VAL A C 1
ATOM 1449 O O . VAL A 1 192 ? -16.515 -1.556 40.588 1.00 77.50 192 VAL A O 1
ATOM 1452 N N . TYR A 1 193 ? -15.667 0.140 39.384 1.00 81.19 193 TYR A N 1
ATOM 1453 C CA . TYR A 1 193 ? -15.258 -0.658 38.237 1.00 81.19 193 TYR A CA 1
ATOM 1454 C C . TYR A 1 193 ? -14.211 -1.713 38.620 1.00 81.19 193 TYR A C 1
ATOM 1456 O O . TYR A 1 193 ? -14.431 -2.895 38.364 1.00 81.19 193 TYR A O 1
ATOM 1464 N N . LYS A 1 194 ? -13.134 -1.316 39.317 1.00 81.75 194 LYS A N 1
ATOM 1465 C CA . LYS A 1 194 ? -12.078 -2.245 39.771 1.00 81.75 194 LYS A CA 1
ATOM 1466 C C . LYS A 1 194 ? -12.602 -3.334 40.712 1.00 81.75 194 LYS A C 1
ATOM 1468 O O . LYS A 1 194 ? -12.090 -4.447 40.704 1.00 81.75 194 LYS A O 1
ATOM 1473 N N . LYS A 1 195 ? -13.621 -3.025 41.522 1.00 79.00 195 LYS A N 1
ATOM 1474 C CA . LYS A 1 195 ? -14.260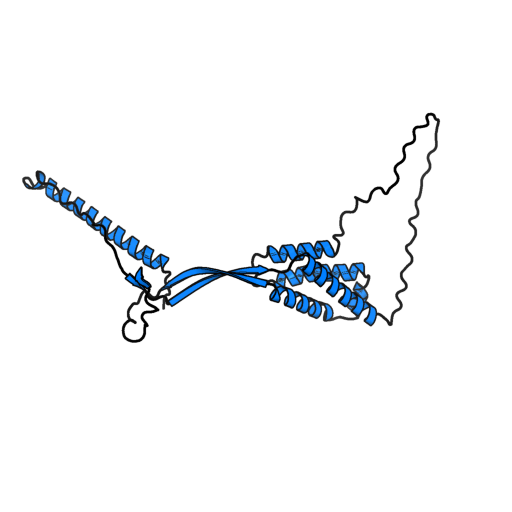 -3.993 42.428 1.00 79.00 195 LYS A CA 1
ATOM 1475 C C . LYS A 1 195 ? -15.215 -4.950 41.712 1.00 79.00 195 LYS A C 1
ATOM 1477 O O . LYS A 1 195 ? -15.306 -6.104 42.110 1.00 79.00 195 LYS A O 1
ATOM 1482 N N . LEU A 1 196 ? -15.945 -4.475 40.701 1.00 75.44 196 LEU A N 1
ATOM 1483 C CA . LEU A 1 196 ? -16.981 -5.260 40.019 1.00 75.44 196 LEU A CA 1
ATOM 1484 C C . LEU A 1 196 ? -16.467 -6.051 38.809 1.00 75.44 196 LEU A C 1
ATOM 1486 O O . LEU A 1 196 ? -17.077 -7.057 38.468 1.00 75.44 196 LEU A O 1
ATOM 1490 N N . ASN A 1 197 ? -15.379 -5.620 38.164 1.00 76.69 197 ASN A N 1
ATOM 1491 C CA . ASN A 1 197 ? -14.835 -6.260 36.963 1.00 76.69 197 ASN A CA 1
ATOM 1492 C C . ASN A 1 197 ? -13.316 -6.503 37.099 1.00 76.69 197 ASN A C 1
ATOM 1494 O O . ASN A 1 197 ? -12.531 -5.797 36.470 1.00 76.69 197 ASN A O 1
ATOM 1498 N N . PRO A 1 198 ? -12.875 -7.503 37.884 1.00 74.44 198 PRO A N 1
ATOM 1499 C CA . PRO A 1 198 ? -11.449 -7.793 38.076 1.00 74.44 198 PRO A CA 1
ATOM 1500 C C . PRO A 1 198 ? -10.730 -8.278 36.802 1.00 74.44 198 PRO A C 1
ATOM 1502 O O . PRO A 1 198 ? -9.510 -8.186 36.730 1.00 74.44 198 PRO A O 1
ATOM 1505 N N . ASN A 1 199 ? -11.477 -8.765 35.803 1.00 77.44 199 ASN A N 1
ATOM 1506 C CA . ASN A 1 199 ? -10.954 -9.276 34.529 1.00 77.44 199 ASN A CA 1
ATOM 1507 C C . ASN A 1 199 ? -11.154 -8.306 33.347 1.00 77.44 199 ASN A C 1
ATOM 1509 O O . ASN A 1 199 ? -11.033 -8.722 32.198 1.00 77.44 199 ASN A O 1
ATOM 1513 N N . ASP A 1 200 ? -11.542 -7.051 33.597 1.00 82.88 200 ASP A N 1
ATOM 1514 C CA . ASP A 1 200 ? -11.773 -6.041 32.550 1.00 82.88 200 ASP A CA 1
ATOM 1515 C C . ASP A 1 200 ? -12.801 -6.421 31.460 1.00 82.88 200 ASP A C 1
ATOM 1517 O O . ASP A 1 200 ? -12.810 -5.858 30.366 1.00 82.88 200 ASP A O 1
ATOM 1521 N N . GLU A 1 201 ? -13.739 -7.324 31.761 1.00 83.00 201 GLU A N 1
ATOM 1522 C CA . GLU A 1 201 ? -14.701 -7.863 30.784 1.00 83.00 201 GLU A CA 1
ATOM 1523 C C . GLU A 1 201 ? -15.506 -6.776 30.053 1.00 83.00 201 GLU A C 1
ATOM 1525 O O . GLU A 1 201 ? -15.685 -6.840 28.837 1.00 83.00 201 GLU A O 1
ATOM 1530 N N . MET A 1 202 ? -15.950 -5.733 30.767 1.00 81.38 202 MET A N 1
ATOM 1531 C CA . MET A 1 202 ? -16.675 -4.611 30.153 1.00 81.38 202 MET A CA 1
ATOM 1532 C C . MET A 1 202 ? -15.790 -3.764 29.234 1.00 81.38 202 MET A C 1
ATOM 1534 O O . MET A 1 202 ? -16.264 -3.251 28.215 1.00 81.38 202 MET A O 1
ATOM 1538 N N . PHE A 1 203 ? -14.511 -3.605 29.577 1.00 84.69 203 PHE A N 1
ATOM 1539 C CA . PHE A 1 203 ? -13.558 -2.918 28.717 1.00 84.69 203 PHE A CA 1
ATOM 1540 C C . PHE A 1 203 ? -13.300 -3.741 27.455 1.00 84.69 203 PHE A C 1
ATOM 1542 O O . PHE A 1 203 ? -13.426 -3.212 26.356 1.00 84.69 203 PHE A O 1
ATOM 1549 N N . THR A 1 204 ? -13.044 -5.046 27.584 1.00 85.62 204 THR A N 1
ATOM 1550 C CA . THR A 1 204 ? -12.830 -5.934 26.433 1.00 85.62 204 THR A CA 1
ATOM 1551 C C . THR A 1 204 ? -14.053 -5.996 25.519 1.00 85.62 204 THR A C 1
ATOM 1553 O O . THR A 1 204 ? -13.910 -5.910 24.301 1.00 85.62 204 THR A O 1
ATOM 1556 N N . GLN A 1 205 ? -15.260 -6.092 26.082 1.00 86.88 205 GLN A N 1
ATOM 1557 C CA . GLN A 1 205 ? -16.494 -6.119 25.299 1.00 86.88 205 GLN A CA 1
ATOM 1558 C C . GLN A 1 205 ? -16.706 -4.804 24.540 1.00 86.88 205 GLN A C 1
ATOM 1560 O O . GLN A 1 205 ? -16.894 -4.819 23.327 1.00 86.88 205 GLN A O 1
ATOM 1565 N N . SER A 1 206 ? -16.609 -3.663 25.230 1.00 85.62 206 SER A N 1
ATOM 1566 C CA . SER A 1 206 ? -16.771 -2.354 24.587 1.00 85.62 206 SER A CA 1
ATOM 1567 C C . SER A 1 206 ? -15.681 -2.057 23.553 1.00 85.62 206 SER A C 1
ATOM 1569 O O . SER A 1 206 ? -15.983 -1.499 22.501 1.00 85.62 206 SER A O 1
ATOM 1571 N N . LEU A 1 207 ? -14.442 -2.490 23.802 1.00 86.25 207 LEU A N 1
ATOM 1572 C CA . LEU A 1 207 ? -13.341 -2.395 22.848 1.00 86.25 207 LEU A CA 1
ATOM 1573 C C . LEU A 1 207 ? -13.627 -3.203 21.579 1.00 86.25 207 LEU A C 1
ATOM 1575 O O . LEU A 1 207 ? -13.422 -2.695 20.480 1.00 86.25 207 LEU A O 1
ATOM 1579 N N . ASN A 1 208 ? -14.111 -4.440 21.718 1.00 88.00 208 ASN A N 1
ATOM 1580 C CA . ASN A 1 208 ? -14.435 -5.296 20.577 1.00 88.00 208 ASN A CA 1
ATOM 1581 C C . ASN A 1 208 ? -15.570 -4.714 19.727 1.00 88.00 208 ASN A C 1
ATOM 1583 O O . ASN A 1 208 ? -15.501 -4.785 18.502 1.00 88.00 208 ASN A O 1
ATOM 1587 N N . ASP A 1 209 ? -16.571 -4.090 20.350 1.00 87.06 209 ASP A N 1
ATOM 1588 C CA . ASP A 1 209 ? -17.661 -3.438 19.618 1.00 87.06 209 ASP A CA 1
ATOM 1589 C C . ASP A 1 209 ? -17.155 -2.239 18.806 1.00 87.06 209 ASP A C 1
ATOM 1591 O O . ASP A 1 209 ? -17.453 -2.113 17.616 1.00 87.06 209 ASP A O 1
ATOM 1595 N N . VAL A 1 210 ? -16.332 -1.384 19.425 1.00 86.31 210 VAL A N 1
ATOM 1596 C CA . VAL A 1 210 ? -15.728 -0.223 18.752 1.00 86.31 210 VAL A CA 1
ATOM 1597 C C . VAL A 1 210 ? -14.792 -0.679 17.635 1.00 86.31 210 VAL A C 1
ATOM 1599 O O . VAL A 1 210 ? -14.847 -0.136 16.534 1.00 86.31 210 VAL A O 1
ATOM 1602 N N . LEU A 1 211 ? -13.980 -1.710 17.875 1.00 87.69 211 LEU A N 1
ATOM 1603 C CA . LEU A 1 211 ? -13.103 -2.297 16.865 1.00 87.69 211 LEU A CA 1
ATOM 1604 C C . LEU A 1 211 ? -13.915 -2.875 15.701 1.00 87.69 211 LEU A C 1
ATOM 1606 O O . LEU A 1 211 ? -13.554 -2.653 14.546 1.00 87.69 211 LEU A O 1
ATOM 1610 N N . GLY A 1 212 ? -15.030 -3.554 15.977 1.00 85.56 212 GLY A N 1
ATOM 1611 C CA . GLY A 1 212 ? -15.943 -4.065 14.956 1.00 85.56 212 GLY A CA 1
ATOM 1612 C C . GLY A 1 212 ? -16.500 -2.954 14.064 1.00 85.56 212 GLY A C 1
ATOM 1613 O O . GLY A 1 212 ? -16.455 -3.066 12.836 1.00 85.56 212 GLY A O 1
ATOM 1614 N N . VAL A 1 213 ? -16.947 -1.843 14.657 1.00 87.88 213 VAL A N 1
ATOM 1615 C CA . VAL A 1 213 ? -17.428 -0.672 13.903 1.00 87.88 213 VAL A CA 1
ATOM 1616 C C . VAL A 1 213 ? -16.307 -0.025 13.099 1.00 87.88 213 VAL A C 1
ATOM 1618 O O . VAL A 1 213 ? -16.515 0.292 11.927 1.00 87.88 213 VAL A O 1
ATOM 1621 N N . VAL A 1 214 ? -15.118 0.137 13.682 1.00 85.38 214 VAL A N 1
ATOM 1622 C CA . VAL A 1 214 ? -13.972 0.718 12.973 1.00 85.38 214 VAL A CA 1
ATOM 1623 C C . VAL A 1 214 ? -13.595 -0.151 11.777 1.00 85.38 214 VAL A C 1
ATOM 1625 O O . VAL A 1 214 ? -13.525 0.351 10.663 1.00 85.38 214 VAL A O 1
ATOM 1628 N N . THR A 1 215 ? -13.472 -1.462 11.974 1.00 84.25 215 THR A N 1
ATOM 1629 C CA . THR A 1 215 ? -13.102 -2.417 10.918 1.00 84.25 215 THR A CA 1
ATOM 1630 C C . THR A 1 215 ? -14.141 -2.466 9.799 1.00 84.25 215 THR A C 1
ATOM 1632 O O . THR A 1 215 ? -13.776 -2.510 8.632 1.00 84.25 215 THR A O 1
ATOM 1635 N N . THR A 1 216 ? -15.434 -2.388 10.130 1.00 86.50 216 THR A N 1
ATOM 1636 C CA . THR A 1 216 ? -16.523 -2.367 9.133 1.00 86.50 216 THR A CA 1
ATOM 1637 C C . THR A 1 216 ? -16.498 -1.102 8.267 1.00 86.50 216 THR A C 1
ATOM 1639 O O . THR A 1 216 ? -16.878 -1.137 7.099 1.00 86.50 216 THR A O 1
ATOM 1642 N N . ASN A 1 217 ? -16.047 0.021 8.830 1.00 84.69 217 ASN A N 1
ATOM 1643 C CA . ASN A 1 217 ? -15.970 1.309 8.134 1.00 84.69 217 ASN A CA 1
ATOM 1644 C C . ASN A 1 217 ? -14.590 1.594 7.516 1.00 84.69 217 ASN A C 1
ATOM 1646 O O . ASN A 1 217 ? -14.414 2.612 6.840 1.00 84.69 217 ASN A O 1
ATOM 1650 N N . THR A 1 218 ? -13.622 0.706 7.728 1.00 81.56 218 THR A N 1
ATOM 1651 C CA . THR A 1 218 ? -12.326 0.701 7.054 1.00 81.56 218 THR A CA 1
ATOM 1652 C C . THR A 1 218 ? -12.480 -0.068 5.744 1.00 81.56 218 THR A C 1
ATOM 1654 O O . THR A 1 218 ? -12.551 -1.294 5.733 1.00 81.56 218 THR A O 1
ATOM 1657 N N . MET A 1 219 ? -12.580 0.654 4.627 1.00 78.19 219 MET A N 1
ATOM 1658 C CA . MET A 1 219 ? -12.833 0.072 3.304 1.00 78.19 219 MET A CA 1
ATOM 1659 C C . MET A 1 219 ? -11.643 0.282 2.366 1.00 78.19 219 MET A C 1
ATOM 1661 O O . MET A 1 219 ? -10.902 1.257 2.487 1.00 78.19 219 MET A O 1
ATOM 1665 N N . VAL A 1 220 ? -11.477 -0.618 1.393 1.00 74.69 220 VAL A N 1
ATOM 1666 C CA . VAL A 1 220 ? -10.533 -0.424 0.283 1.00 74.69 220 VAL A CA 1
ATOM 1667 C C . VAL A 1 220 ? -11.073 0.697 -0.607 1.00 74.69 220 VAL A C 1
ATOM 1669 O O . VAL A 1 220 ? -12.166 0.586 -1.156 1.00 74.69 220 VAL A O 1
ATOM 1672 N N . ASP A 1 221 ? -10.327 1.790 -0.722 1.00 70.75 221 ASP A N 1
ATOM 1673 C CA . ASP A 1 221 ? -10.720 2.983 -1.470 1.00 70.75 221 ASP A CA 1
ATOM 1674 C C . ASP A 1 221 ? -10.331 2.885 -2.945 1.00 70.75 221 ASP A C 1
ATOM 1676 O O . ASP A 1 221 ? -11.135 3.147 -3.836 1.00 70.75 221 ASP A O 1
ATOM 1680 N N . SER A 1 222 ? -9.101 2.445 -3.215 1.00 69.12 222 SER A N 1
ATOM 1681 C CA . SER A 1 222 ? -8.631 2.192 -4.574 1.00 69.12 222 SER A CA 1
ATOM 1682 C C . SER A 1 222 ? -7.657 1.021 -4.619 1.00 69.12 222 SER A C 1
ATOM 1684 O O . SER A 1 222 ? -6.892 0.781 -3.685 1.00 69.12 222 SER A O 1
ATOM 1686 N N . THR A 1 223 ? -7.702 0.278 -5.723 1.00 74.19 223 THR A N 1
ATOM 1687 C CA . THR A 1 223 ? -6.751 -0.793 -6.029 1.00 74.19 223 THR A CA 1
ATOM 1688 C C . THR A 1 223 ? -5.990 -0.391 -7.282 1.00 74.19 223 THR A C 1
ATOM 1690 O O . THR A 1 223 ? -6.585 -0.242 -8.347 1.00 74.19 223 THR A O 1
ATOM 1693 N N . THR A 1 224 ? -4.680 -0.195 -7.161 1.00 74.38 224 THR A N 1
ATOM 1694 C CA . THR A 1 224 ? -3.808 0.148 -8.291 1.00 74.38 224 THR A CA 1
ATOM 1695 C C . THR A 1 224 ? -2.861 -1.006 -8.585 1.00 74.38 224 THR A C 1
ATOM 1697 O O . THR A 1 224 ? -2.316 -1.625 -7.672 1.00 74.38 224 THR A O 1
ATOM 1700 N N . ILE A 1 225 ? -2.679 -1.337 -9.867 1.00 75.12 225 ILE A N 1
ATOM 1701 C CA . ILE A 1 225 ? -1.691 -2.340 -10.281 1.00 75.12 225 ILE A CA 1
ATOM 1702 C C . ILE A 1 225 ? -0.314 -1.694 -10.145 1.00 75.12 225 ILE A C 1
ATOM 1704 O O . ILE A 1 225 ? 0.004 -0.755 -10.869 1.00 75.12 225 ILE A O 1
ATOM 1708 N N . GLN A 1 226 ? 0.497 -2.189 -9.216 1.00 75.31 226 GLN A N 1
ATOM 1709 C CA . GLN A 1 226 ? 1.842 -1.675 -8.982 1.00 75.31 226 GLN A CA 1
ATOM 1710 C C . GLN A 1 226 ? 2.859 -2.348 -9.899 1.00 75.31 226 GLN A C 1
ATOM 1712 O O . GLN A 1 226 ? 3.785 -1.708 -10.395 1.00 75.31 226 GLN A O 1
ATOM 1717 N N . SER A 1 227 ? 2.732 -3.659 -10.110 1.00 77.00 227 SER A N 1
ATOM 1718 C CA . SER A 1 227 ? 3.671 -4.405 -10.947 1.00 77.00 227 SER A CA 1
ATOM 1719 C C . SER A 1 227 ? 3.017 -5.640 -11.538 1.00 77.00 227 SER A C 1
ATOM 1721 O O . SER A 1 227 ? 2.344 -6.391 -10.833 1.00 77.00 227 SER A O 1
ATOM 1723 N N . LEU A 1 228 ? 3.258 -5.870 -12.826 1.00 83.75 228 LEU A N 1
ATOM 1724 C CA . LEU A 1 228 ? 2.924 -7.123 -13.491 1.00 83.75 228 LEU A CA 1
ATOM 1725 C C . LEU A 1 228 ? 4.106 -8.076 -13.358 1.00 83.75 228 LEU A C 1
ATOM 1727 O O . LEU A 1 228 ? 5.247 -7.693 -13.622 1.00 83.75 228 LEU A O 1
ATOM 1731 N N . LEU A 1 229 ? 3.822 -9.297 -12.925 1.00 83.81 229 LEU A N 1
ATOM 1732 C CA . LEU A 1 229 ? 4.777 -10.388 -12.825 1.00 83.81 229 LEU A CA 1
ATOM 1733 C C . LEU A 1 229 ? 4.651 -11.250 -14.073 1.00 83.81 229 LEU A C 1
ATOM 1735 O O . LEU A 1 229 ? 3.543 -11.621 -14.466 1.00 83.81 229 LEU A O 1
ATOM 1739 N N . ILE A 1 230 ? 5.783 -11.572 -14.679 1.00 82.06 230 ILE A N 1
ATOM 1740 C CA . ILE A 1 230 ? 5.853 -12.388 -15.882 1.00 82.06 230 ILE A CA 1
ATOM 1741 C C . ILE A 1 230 ? 6.699 -13.634 -15.640 1.00 82.06 230 ILE A C 1
ATOM 1743 O O . ILE A 1 230 ? 7.647 -13.616 -14.848 1.00 82.06 230 ILE A O 1
ATOM 1747 N N . ASN A 1 231 ? 6.380 -14.700 -16.373 1.00 77.62 231 ASN A N 1
ATOM 1748 C CA . ASN A 1 231 ? 7.254 -15.858 -16.492 1.00 77.62 231 ASN A CA 1
ATOM 1749 C C . ASN A 1 231 ? 8.046 -15.756 -17.808 1.00 77.62 231 ASN A C 1
ATOM 1751 O O . ASN A 1 231 ? 7.437 -15.837 -18.879 1.00 77.62 231 ASN A O 1
ATOM 1755 N N . PRO A 1 232 ? 9.379 -15.575 -17.762 1.00 65.56 232 PRO A N 1
ATOM 1756 C CA . PRO A 1 232 ? 10.201 -15.487 -18.968 1.00 65.56 232 PRO A CA 1
ATOM 1757 C C . PRO A 1 232 ? 10.359 -16.837 -19.689 1.00 65.56 232 PRO A C 1
ATOM 1759 O O . PRO A 1 232 ? 10.761 -16.861 -20.852 1.00 65.56 232 PRO A O 1
ATOM 1762 N N . GLU A 1 233 ? 10.048 -17.962 -19.038 1.00 64.50 233 GLU A N 1
ATOM 1763 C CA . GLU A 1 233 ? 10.096 -19.288 -19.653 1.00 64.50 233 GLU A CA 1
ATOM 1764 C C . GLU A 1 233 ? 8.835 -19.520 -20.503 1.00 64.50 233 GLU A C 1
ATOM 1766 O O . GLU A 1 233 ? 7.841 -20.102 -20.073 1.00 64.50 233 GLU A O 1
ATOM 1771 N N . THR A 1 234 ? 8.882 -19.084 -21.761 1.00 57.12 234 THR A N 1
ATOM 1772 C CA . THR A 1 234 ? 7.825 -19.226 -22.783 1.00 57.12 234 THR A CA 1
ATOM 1773 C C . THR A 1 234 ? 7.546 -20.674 -23.234 1.00 57.12 234 THR A C 1
ATOM 1775 O O . THR A 1 234 ? 6.869 -20.901 -24.236 1.00 57.12 234 THR A O 1
ATOM 1778 N N . ASN A 1 235 ? 7.991 -21.691 -22.488 1.00 52.06 235 ASN A N 1
ATOM 1779 C CA . ASN A 1 235 ? 7.840 -23.107 -22.849 1.00 52.06 235 ASN A CA 1
ATOM 1780 C C . ASN A 1 235 ? 6.387 -23.637 -22.797 1.00 52.06 235 ASN A C 1
ATOM 1782 O O . ASN A 1 235 ? 6.149 -24.794 -23.148 1.00 52.06 235 ASN A O 1
ATOM 1786 N N . VAL A 1 236 ? 5.400 -22.822 -22.404 1.00 52.34 236 VAL A N 1
ATOM 1787 C CA . VAL A 1 236 ? 4.009 -23.262 -22.160 1.00 52.34 236 VAL A CA 1
ATOM 1788 C C . VAL A 1 236 ? 3.013 -22.809 -23.241 1.00 52.34 236 VAL A C 1
ATOM 1790 O O . VAL A 1 236 ? 1.808 -22.875 -23.039 1.00 52.34 236 VAL A O 1
ATOM 1793 N N . VAL A 1 237 ? 3.454 -22.469 -24.457 1.00 50.97 237 VAL A N 1
ATOM 1794 C CA . VAL A 1 237 ? 2.508 -22.346 -25.599 1.00 50.97 237 VAL A CA 1
ATOM 1795 C C . VAL A 1 237 ? 2.133 -23.720 -26.182 1.00 50.97 237 VAL A C 1
ATOM 1797 O O . VAL A 1 237 ? 1.494 -23.810 -27.223 1.00 50.97 237 VAL A O 1
ATOM 1800 N N . LYS A 1 238 ? 2.519 -24.836 -25.542 1.00 48.50 238 LYS A N 1
ATOM 1801 C CA . LYS A 1 238 ? 2.255 -26.162 -26.112 1.00 48.50 238 LYS A CA 1
ATOM 1802 C C . LYS A 1 238 ? 0.884 -26.761 -25.825 1.00 48.50 238 LYS A C 1
ATOM 1804 O O . LYS A 1 238 ? 0.526 -27.597 -26.632 1.00 48.50 238 LYS A O 1
ATOM 1809 N N . ASN A 1 239 ? 0.124 -26.398 -24.777 1.00 45.38 239 ASN A N 1
ATOM 1810 C CA . ASN A 1 239 ? -1.139 -27.123 -24.495 1.00 45.38 239 ASN A CA 1
ATOM 1811 C C . ASN A 1 239 ? -2.208 -26.437 -23.603 1.00 45.38 239 ASN A C 1
ATOM 1813 O O . ASN A 1 239 ? -3.112 -27.133 -23.145 1.00 45.38 239 ASN A O 1
ATOM 1817 N N . GLY A 1 240 ? -2.174 -25.124 -23.320 1.00 46.97 240 GLY A N 1
ATOM 1818 C CA . GLY A 1 240 ? -3.206 -24.575 -22.412 1.00 46.97 240 GLY A CA 1
ATOM 1819 C C . GLY A 1 240 ? -3.394 -23.065 -22.279 1.00 46.97 240 GLY A C 1
ATOM 1820 O O . GLY A 1 240 ? -4.264 -22.657 -21.516 1.00 46.97 240 GLY A O 1
ATOM 1821 N N . SER A 1 241 ? -2.638 -22.221 -22.982 1.00 43.94 241 SER A N 1
ATOM 1822 C CA . SER A 1 241 ? -2.887 -20.774 -22.950 1.00 43.94 241 SER A CA 1
ATOM 1823 C C . SER A 1 241 ? -3.996 -20.414 -23.936 1.00 43.94 241 SER A C 1
ATOM 1825 O O . SER A 1 241 ? -3.829 -20.576 -25.141 1.00 43.94 241 SER A O 1
ATOM 1827 N N . SER A 1 242 ? -5.136 -19.944 -23.429 1.00 49.59 242 SER A N 1
ATOM 1828 C CA . SER A 1 242 ? -6.165 -19.301 -24.247 1.00 49.59 242 SER A CA 1
ATOM 1829 C C . SER A 1 242 ? -5.646 -17.966 -24.795 1.00 49.59 242 SER A C 1
ATOM 1831 O O . SER A 1 242 ? -4.882 -17.280 -24.112 1.00 49.59 242 SER A O 1
ATOM 1833 N N . ASP A 1 243 ? -6.107 -17.561 -25.986 1.00 50.91 243 ASP A N 1
ATOM 1834 C CA . ASP A 1 243 ? -5.781 -16.278 -26.654 1.00 50.91 243 ASP A CA 1
ATOM 1835 C C . ASP A 1 243 ? -5.967 -15.031 -25.761 1.00 50.91 243 ASP A C 1
ATOM 1837 O O . ASP A 1 243 ? -5.465 -13.953 -26.056 1.00 50.91 243 ASP A O 1
ATOM 1841 N N . THR A 1 244 ? -6.667 -15.168 -24.635 1.00 49.38 244 THR A N 1
ATOM 1842 C CA . THR A 1 244 ? -6.910 -14.118 -23.641 1.00 49.38 244 THR A CA 1
ATOM 1843 C C . THR A 1 244 ? -5.760 -13.872 -22.655 1.00 49.38 244 THR A C 1
ATOM 1845 O O . THR A 1 244 ? -5.830 -12.906 -21.898 1.00 49.38 244 THR A O 1
ATOM 1848 N N . SER A 1 245 ? -4.721 -14.715 -22.613 1.00 52.31 245 SER A N 1
ATOM 1849 C CA . SER A 1 245 ? -3.630 -14.621 -21.618 1.00 52.31 245 SER A CA 1
ATOM 1850 C C . SER A 1 245 ? -2.277 -14.192 -22.191 1.00 52.31 245 SER A C 1
ATOM 1852 O O . SER A 1 245 ? -1.319 -14.031 -21.432 1.00 52.31 245 SER A O 1
ATOM 1854 N N . VAL A 1 246 ? -2.184 -14.010 -23.510 1.00 55.50 246 VAL A N 1
ATOM 1855 C CA . VAL A 1 246 ? -0.9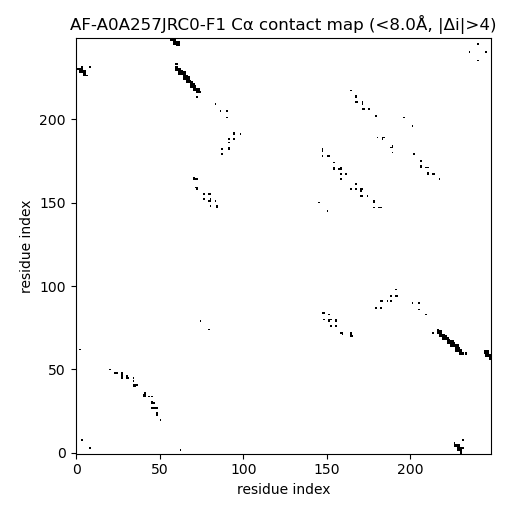57 -13.582 -24.187 1.00 55.50 246 VAL A CA 1
ATOM 1856 C C . VAL A 1 246 ? -1.041 -12.086 -24.441 1.00 55.50 246 VAL A C 1
ATOM 1858 O O . VAL A 1 246 ? -1.836 -11.622 -25.256 1.00 55.50 246 VAL A O 1
ATOM 1861 N N . PHE A 1 247 ? -0.209 -11.324 -23.739 1.00 53.91 247 PHE A N 1
ATOM 1862 C CA . PHE A 1 247 ? -0.107 -9.888 -23.965 1.00 53.91 247 PHE A CA 1
ATOM 1863 C C . PHE A 1 247 ? 1.004 -9.611 -24.969 1.00 53.91 247 PHE A C 1
ATOM 1865 O O . PHE A 1 247 ? 2.076 -10.216 -24.917 1.00 53.91 247 PHE A O 1
ATOM 1872 N N . THR A 1 248 ? 0.717 -8.694 -25.889 1.00 55.91 248 THR A N 1
ATOM 1873 C CA . THR A 1 248 ? 1.673 -8.207 -26.881 1.00 55.91 248 THR A CA 1
ATOM 1874 C C . THR A 1 248 ? 2.140 -6.824 -26.455 1.00 55.91 248 THR A C 1
ATOM 1876 O O . THR A 1 248 ? 1.306 -5.955 -26.197 1.00 55.91 248 THR A O 1
ATOM 1879 N N . ILE A 1 249 ? 3.456 -6.646 -26.362 1.00 54.97 249 ILE A N 1
ATOM 1880 C CA . ILE A 1 249 ? 4.117 -5.379 -26.025 1.00 54.97 249 ILE A CA 1
ATOM 1881 C C . ILE A 1 249 ? 4.973 -4.954 -27.211 1.00 54.97 249 ILE A C 1
ATOM 1883 O O . ILE A 1 249 ? 5.591 -5.859 -27.829 1.00 54.97 249 ILE A O 1
#

Sequence (249 aa):
MADITLADYTGYIYLEIIKAREMADRYARQLAEVYAADPVLKFFSVPRFKVPKMSLTIPVLISGARFNQVISFKMAQDQFVAYVQGRLKEVVNALRSKSGGVIFRPLPALPKVVVSAAVPGDGPAAVPALVGGTKAGAGIIGDGAQSLSQRAAALWQQLKDNPDPSQPASLVRDGWAQLFEQALTEAGLVEVYKKLNPNDEMFTQSLNDVLGVVTTNTMVDSTTIQSLLINPETNVVKNGSSDTSVFTI

Solvent-accessible surface area (backbone atoms only — not comparable to full-atom values): 15752 Å² total; per-residue (Å²): 132,79,73,41,43,53,65,58,53,54,49,50,55,52,52,52,54,51,52,54,50,50,52,49,53,53,50,35,52,55,50,41,54,56,30,64,72,35,92,71,46,51,81,54,84,69,74,73,84,74,84,72,96,79,85,76,80,52,80,44,43,69,75,47,70,45,68,47,70,46,54,43,58,70,69,54,65,70,61,51,34,53,49,54,53,48,53,51,50,50,53,52,49,51,49,51,60,74,43,66,84,60,88,77,73,80,78,78,80,77,78,82,83,79,83,79,84,85,84,86,86,80,90,89,90,85,85,86,82,92,81,91,80,91,77,84,81,86,84,90,85,79,88,90,70,81,49,74,65,56,51,42,47,50,44,50,49,50,57,63,69,41,92,55,60,91,59,56,64,62,62,50,50,60,47,46,52,55,53,51,53,48,54,29,55,78,68,69,36,54,69,59,46,58,72,73,38,83,80,44,57,70,58,54,51,52,48,51,52,51,48,50,52,50,56,72,38,44,38,79,73,46,79,42,82,73,42,48,24,25,45,87,74,72,80,62,81,78,82,76,71,56,87,89,54,61,46,78,84

Foldseek 3Di:
DDWDFPVVVVVVVVVVVVVVVVVQVVVLVVQQVVQCPDPPSVVPDRDHDDDDDDDDKDWFFFPDFDKDWDWFQADDLVRQLVVLVVLLVVLLVVLCVVCVVDPDDPDPDDDPDDDDDDDDDDDDDDDDDDDDDDDDDDDPDDPDDDPLSNLSSVLVVCCRVPPCVVCCLVSLLVSLVVSNVVSCVVSVCPVSCCVPCVPCVSSVVSSVVSVVVRVVSTGGPDMDGPTTITDPPPVPPPPDDDPVRIDID

Secondary structure (DSSP, 8-state):
---EEHHHHHHHHHHHHHHHHHHHHHHHHHHHHHHHHSTTGGGSPPP-----------EEEEEEEEEEEEEEE---HHHHHHHHHHHHHHHHHHHHHHTTTS--PPPPPPP-------------------------------TT---HHHHHHHHHHHHHS-S-TT-THHHHHHHHHHHHHHHHHHTT-HHHHHHH-TT-HHHHHHHHHHHHHHHHHEEEEEEEEEEEEEE---TTTTT---TTSEEE-

pLDDT: mean 73.06, std 19.76, range [28.84, 95.31]

Nearest PDB structures (foldseek):
  3ag0-assembly1_A  TM=3.675E-01  e=9.324E+00  Homo sapiens

Radius of gyration: 39.15 Å; Cα contacts (8 Å, |Δi|>4): 186; chains: 1; bounding box: 75×89×104 Å

Mean predicted aligned error: 17.09 Å